Protein 1XQB (pdb70)

Sequence (366 aa):
NDLTLSPIAIIHTPYKEKFSVPRQPNLVEDGVGIVELLPPYNSPEAVRGLEQFSHLWLIFQVGVFASRATHRPNPLGSKVELRQVECINGNIFLHLGAVDLVDGTPIFDIKPYIAYADSEPNAQSSVKMTVEFTEQAKSAVKKREEKRPHLSRFIRQVLEDRIYGMSLYEFNVKWAGTVNCVENDLTLSPIAIIHTPYKEKFSVPRQPNLVEDGVGIVELLPPYNSPEAVRGLEQFSHLWLIFQVGVFASRATHRPNPLGSKVELRQVECINGNIFLHLGAVDLVDGTPIFDIKPYIAYADSEPNAQSSVKMTVEFTEQAKSAVKKREEKRPHLSRFIRQVLEDRIYGMSLYEFNVKWAGTVNCVE

Radius of gyration: 24.59 Å; Cα contacts (8 Å, |Δi|>4): 850; chains: 2; bounding box: 46×46×80 Å

CATH classification: 2.40.30.70 (+1 more: 3.30.2310.10)

Organism: Haemophilus influenzae (strain ATCC 51907 / DSM 11121 / KW20 / Rd) (NCBI:txid71421)

Solvent-accessible surface area: 18620 Å² total

Secondary structure (DSSP, 8-state):
--EEE---EEEE-SB-SGGGS-S-TTT-TT-EEEEEEPTTT--TTTTTTGGG-SEEEEEE---GGGS--S--SS----EEEEEEEEEETTEEEEEEEE--SPTTPEEEEEEE--HHHH--TT--------EEE-HHHHHHHHHHTTTSTTTTTT--STT-----EEEETTEEEE--EEE--B-/--EEE---EEEE-SB-SGGGS-S-TTT-TT-EEEEEEPTTT--TTTTTTGGG-SEEEEEE---GGGS--S--SS----EEEEEEEEEETTEEEEEEEE--SPTTPEEEEEEE--HHHH--TT--------EEE-HHHHHHHHHHTTTSTTTTTT--STT-----EEEETTEEEE--EEE----

B-factor: mean 51.29, std 15.0, range [14.94, 161.48]

Structure (mmCIF, N/CA/C/O backbone):
data_1XQB
#
_entry.id   1XQB
#
_cell.length_a   69.650
_cell.length_b   69.914
_cell.length_c   119.833
_cell.angle_alpha   90.00
_cell.angle_beta   90.00
_cell.angle_gamma   90.00
#
_symmetry.space_group_name_H-M   'P 21 21 2'
#
loop_
_entity.id
_entity.type
_entity.pdbx_description
1 polymer 'Hypothetical UPF0066 protein HI0510'
2 water water
#
loop_
_atom_site.group_PDB
_atom_site.id
_atom_site.type_symbol
_atom_site.label_atom_id
_atom_site.label_alt_id
_atom_site.label_comp_id
_atom_site.label_asym_id
_atom_site.label_entity_id
_atom_site.label_seq_id
_atom_site.pdbx_PDB_ins_code
_atom_site.Cartn_x
_atom_site.Cartn_y
_atom_site.Cartn_z
_atom_site.occupancy
_atom_site.B_iso_or_equiv
_atom_site.auth_seq_id
_atom_site.auth_comp_id
_atom_site.auth_asym_id
_atom_site.auth_atom_id
_atom_site.pdbx_PDB_model_num
ATOM 9 N N . ASN A 1 2 ? 10.985 26.250 40.918 1.00 104.45 2 ASN A N 1
ATOM 10 C CA . ASN A 1 2 ? 9.816 26.250 40.045 1.00 93.44 2 ASN A CA 1
ATOM 11 C C . ASN A 1 2 ? 10.113 25.504 38.741 1.00 85.22 2 ASN A C 1
ATOM 12 O O . ASN A 1 2 ? 11.115 24.798 38.641 1.00 85.48 2 ASN A O 1
ATOM 17 N N . ASP A 1 3 ? 9.246 25.671 37.745 1.00 75.89 3 ASP A N 1
ATOM 18 C CA . ASP A 1 3 ? 9.409 25.026 36.445 1.00 66.93 3 ASP A CA 1
ATOM 19 C C . ASP A 1 3 ? 10.646 25.533 35.699 1.00 63.47 3 ASP A C 1
ATOM 20 O O . ASP A 1 3 ? 11.519 26.158 36.288 1.00 62.85 3 ASP A O 1
ATOM 25 N N . LEU A 1 4 ? 10.721 25.238 34.405 1.00 58.92 4 LEU A N 1
ATOM 26 C CA . LEU A 1 4 ? 11.833 25.672 33.564 1.00 54.85 4 LEU A CA 1
ATOM 27 C C . LEU A 1 4 ? 11.431 25.580 32.093 1.00 53.02 4 LEU A C 1
ATOM 28 O O . LEU A 1 4 ? 10.888 24.563 31.647 1.00 51.95 4 LEU A O 1
ATOM 33 N N . THR A 1 5 ? 11.674 26.653 31.346 1.00 51.29 5 THR A N 1
ATOM 34 C CA . THR A 1 5 ? 11.336 26.670 29.930 1.00 49.62 5 THR A CA 1
ATOM 35 C C . THR A 1 5 ? 12.586 26.508 29.067 1.00 49.32 5 THR A C 1
ATOM 36 O O . THR A 1 5 ? 13.517 27.313 29.121 1.00 50.72 5 THR A O 1
ATOM 40 N N . LEU A 1 6 ? 12.587 25.441 28.277 1.00 49.68 6 LEU A N 1
ATOM 41 C CA . LEU A 1 6 ? 13.699 25.110 27.399 1.00 48.65 6 LEU A CA 1
ATOM 42 C C . LEU A 1 6 ? 13.540 25.625 25.981 1.00 48.08 6 LEU A C 1
ATOM 43 O O . LEU A 1 6 ? 12.473 25.514 25.385 1.00 46.19 6 LEU A O 1
ATOM 48 N N . SER A 1 7 ? 14.637 26.118 25.421 1.00 47.21 7 SER A N 1
ATOM 49 C CA . SER A 1 7 ? 14.651 26.609 24.050 1.00 46.91 7 SER A CA 1
ATOM 50 C C . SER A 1 7 ? 15.537 25.681 23.209 1.00 45.56 7 SER A C 1
ATOM 51 O O . SER A 1 7 ? 16.677 25.392 23.570 1.00 45.61 7 SER A O 1
ATOM 54 N N . PRO A 1 8 ? 15.001 25.162 22.098 1.00 43.06 8 PRO A N 1
ATOM 55 C CA . PRO A 1 8 ? 15.798 24.268 21.255 1.00 41.81 8 PRO A CA 1
ATOM 56 C C . PRO A 1 8 ? 17.009 25.022 20.728 1.00 39.59 8 PRO A C 1
ATOM 57 O O . PRO A 1 8 ? 16.863 26.123 20.211 1.00 40.37 8 PRO A O 1
ATOM 61 N N . ILE A 1 9 ? 18.200 24.462 20.913 1.00 36.73 9 ILE A N 1
ATOM 62 C CA . ILE A 1 9 ? 19.427 25.094 20.433 1.00 35.98 9 ILE A CA 1
ATOM 63 C C . ILE A 1 9 ? 19.876 24.548 19.083 1.00 33.86 9 ILE A C 1
ATOM 64 O O . ILE A 1 9 ? 20.749 25.129 18.444 1.00 33.82 9 ILE A O 1
ATOM 69 N N . ALA A 1 10 ? 19.290 23.430 18.660 1.00 34.14 10 ALA A N 1
ATOM 70 C CA . ALA A 1 10 ? 19.672 22.795 17.402 1.00 33.00 10 ALA A CA 1
ATOM 71 C C . ALA A 1 10 ? 18.649 21.780 16.890 1.00 32.85 10 ALA A C 1
ATOM 72 O O . ALA A 1 10 ? 17.699 21.430 17.593 1.00 29.58 10 ALA A O 1
ATOM 74 N N . ILE A 1 11 ? 18.849 21.353 15.641 1.00 33.27 11 ILE A N 1
ATOM 75 C CA . ILE A 1 11 ? 18.003 20.363 14.986 1.00 34.75 11 ILE A CA 1
ATOM 76 C C . ILE A 1 11 ? 18.911 19.251 14.479 1.00 35.87 11 ILE A C 1
ATOM 77 O O . ILE A 1 11 ? 20.049 19.520 14.096 1.00 35.46 11 ILE A O 1
ATOM 82 N N . ILE A 1 12 ? 18.436 18.005 14.521 1.00 32.92 12 ILE A N 1
ATOM 83 C CA . ILE A 1 12 ? 19.254 16.905 14.035 1.00 30.40 12 ILE A CA 1
ATOM 84 C C . ILE A 1 12 ? 18.725 16.292 12.737 1.00 29.93 12 ILE A C 1
ATOM 85 O O . ILE A 1 12 ? 17.562 15.910 12.639 1.00 28.60 12 ILE A O 1
ATOM 90 N N . HIS A 1 13 ? 19.597 16.234 11.736 1.00 31.90 13 HIS A N 1
ATOM 91 C CA . HIS A 1 13 ? 19.285 15.647 10.426 1.00 34.07 13 HIS A CA 1
ATOM 92 C C . HIS A 1 13 ? 19.756 14.191 10.416 1.00 34.25 13 HIS A C 1
ATOM 93 O O . HIS A 1 13 ? 20.942 13.918 10.575 1.00 33.65 13 HIS A O 1
ATOM 100 N N . THR A 1 14 ? 18.821 13.273 10.187 1.00 36.69 14 THR A N 1
ATOM 101 C CA . THR A 1 14 ? 19.115 11.839 10.232 1.00 37.94 14 THR A CA 1
ATOM 102 C C . THR A 1 14 ? 18.324 10.989 9.214 1.00 37.69 14 THR A C 1
ATOM 103 O O . THR A 1 14 ? 17.181 11.305 8.884 1.00 37.34 14 THR A O 1
ATOM 107 N N . PRO A 1 15 ? 18.935 9.896 8.703 1.00 40.37 15 PRO A N 1
ATOM 108 C CA . PRO A 1 15 ? 18.307 8.986 7.728 1.00 39.22 15 PRO A CA 1
ATOM 109 C C . PRO A 1 15 ? 16.957 8.392 8.179 1.00 38.96 15 PRO A C 1
ATOM 110 O O . PRO A 1 15 ? 16.023 8.240 7.383 1.00 37.16 15 PRO A O 1
ATOM 114 N N . TYR A 1 16 ? 16.875 8.052 9.460 1.00 40.29 16 TYR A N 1
ATOM 115 C CA . TYR A 1 16 ? 15.677 7.464 10.034 1.00 43.08 16 TYR A CA 1
ATOM 116 C C . TYR A 1 16 ? 14.572 8.504 10.175 1.00 46.27 16 TYR A C 1
ATOM 117 O O . TYR A 1 16 ? 14.647 9.383 11.024 1.00 47.91 16 TYR A O 1
ATOM 126 N N . LYS A 1 17 ? 13.551 8.401 9.327 1.00 51.15 17 LYS A N 1
ATOM 127 C CA . LYS A 1 17 ? 12.432 9.345 9.328 1.00 55.27 17 LYS A CA 1
ATOM 128 C C . LYS A 1 17 ? 11.428 9.129 10.451 1.00 56.80 17 LYS A C 1
ATOM 129 O O . LYS A 1 17 ? 10.797 10.077 10.921 1.00 57.29 17 LYS A O 1
ATOM 135 N N . GLU A 1 18 ? 11.267 7.877 10.863 1.00 58.57 18 GLU A N 1
ATOM 136 C CA . GLU A 1 18 ? 10.351 7.531 11.946 1.00 58.74 18 GLU A CA 1
ATOM 137 C C . GLU A 1 18 ? 11.091 6.645 12.943 1.00 57.45 18 GLU A C 1
ATOM 138 O O . GLU A 1 18 ? 12.211 6.216 12.677 1.00 56.41 18 GLU A O 1
ATOM 144 N N . LYS A 1 19 ? 10.463 6.376 14.085 1.00 57.28 19 LYS A N 1
ATOM 145 C CA . LYS A 1 19 ? 11.055 5.540 15.131 1.00 56.96 19 LYS A CA 1
ATOM 146 C C . LYS A 1 19 ? 11.393 4.128 14.659 1.00 59.26 19 LYS A C 1
ATOM 147 O O . LYS A 1 19 ? 12.436 3.576 15.019 1.00 59.95 19 LYS A O 1
ATOM 153 N N . PHE A 1 20 ? 10.493 3.551 13.866 1.00 61.41 20 PHE A N 1
ATOM 154 C CA . PHE A 1 20 ? 10.640 2.197 13.342 1.00 62.75 20 PHE A CA 1
ATOM 155 C C . PHE A 1 20 ? 11.884 2.008 12.479 1.00 61.37 20 PHE A C 1
ATOM 156 O O . PHE A 1 20 ? 12.406 0.897 12.364 1.00 61.61 20 PHE A O 1
ATOM 164 N N . SER A 1 21 ? 12.371 3.099 11.899 1.00 57.80 21 SER A N 1
ATOM 165 C CA . SER A 1 21 ? 13.544 3.061 11.037 1.00 54.45 21 SER A CA 1
ATOM 166 C C . SER A 1 21 ? 14.873 2.973 11.786 1.00 54.41 21 SER A C 1
ATOM 167 O O . SER A 1 21 ? 15.916 2.672 11.194 1.00 55.18 21 SER A O 1
ATOM 170 N N . VAL A 1 22 ? 14.837 3.236 13.087 1.00 54.30 22 VAL A N 1
ATOM 171 C CA . VAL A 1 22 ? 16.038 3.164 13.904 1.00 51.34 22 VAL A CA 1
ATOM 172 C C . VAL A 1 22 ? 16.367 1.727 14.352 1.00 51.60 22 VAL A C 1
ATOM 173 O O . VAL A 1 22 ? 15.538 1.031 14.955 1.00 53.26 22 VAL A O 1
ATOM 177 N N . PRO A 1 23 ? 17.578 1.251 14.020 1.00 55.81 23 PRO A N 1
ATOM 178 C CA . PRO A 1 23 ? 18.019 -0.094 14.389 1.00 52.69 23 PRO A CA 1
ATOM 179 C C . PRO A 1 23 ? 18.252 -0.106 15.893 1.00 54.22 23 PRO A C 1
ATOM 180 O O . PRO A 1 23 ? 18.642 0.917 16.469 1.00 55.91 23 PRO A O 1
ATOM 184 N N . ARG A 1 24 ? 18.031 -1.251 16.529 1.00 58.05 24 ARG A N 1
ATOM 185 C CA . ARG A 1 24 ? 18.243 -1.352 17.966 1.00 59.04 24 ARG A CA 1
ATOM 186 C C . ARG A 1 24 ? 19.740 -1.322 18.299 1.00 59.17 24 ARG A C 1
ATOM 187 O O . ARG A 1 24 ? 20.116 -1.288 19.469 1.00 61.11 24 ARG A O 1
ATOM 195 N N . GLN A 1 25 ? 20.588 -1.353 17.270 1.00 58.62 25 GLN A N 1
ATOM 196 C CA . GLN A 1 25 ? 22.042 -1.312 17.451 1.00 58.74 25 GLN A CA 1
ATOM 197 C C . GLN A 1 25 ? 22.663 -0.378 16.415 1.00 56.88 25 GLN A C 1
ATOM 198 O O . GLN A 1 25 ? 23.292 -0.820 15.454 1.00 56.51 25 GLN A O 1
ATOM 204 N N . PRO A 1 26 ? 22.501 0.938 16.617 1.00 55.55 26 PRO A N 1
ATOM 205 C CA . PRO A 1 26 ? 23.004 2.008 15.750 1.00 55.10 26 PRO A CA 1
ATOM 206 C C . PRO A 1 26 ? 24.518 2.064 15.502 1.00 56.67 26 PRO A C 1
ATOM 207 O O . PRO A 1 26 ? 24.961 2.611 14.481 1.00 58.46 26 PRO A O 1
ATOM 211 N N . ASN A 1 27 ? 25.309 1.519 16.424 1.00 58.28 27 ASN A N 1
ATOM 212 C CA . ASN A 1 27 ? 26.761 1.523 16.269 1.00 59.52 27 ASN A CA 1
ATOM 213 C C . ASN A 1 27 ? 27.252 0.591 15.146 1.00 60.76 27 ASN A C 1
ATOM 214 O O . ASN A 1 27 ? 28.379 0.727 14.659 1.00 61.74 27 ASN A O 1
ATOM 219 N N . LEU A 1 28 ? 26.410 -0.351 14.735 1.00 60.21 28 LEU A N 1
ATOM 220 C CA . LEU A 1 28 ? 26.768 -1.282 13.660 1.00 60.97 28 LEU A CA 1
ATOM 221 C C . LEU A 1 28 ? 26.607 -0.626 12.284 1.00 59.25 28 LEU A C 1
ATOM 222 O O . LEU A 1 28 ? 27.500 -0.716 11.438 1.00 58.72 28 LEU A O 1
ATOM 227 N N . VAL A 1 29 ? 25.455 0.019 12.079 1.00 57.98 29 VAL A N 1
ATOM 228 C CA . VAL A 1 29 ? 25.116 0.707 10.829 1.00 57.85 29 VAL A CA 1
ATOM 229 C C . VAL A 1 29 ? 26.018 1.931 10.645 1.00 54.42 29 VAL A C 1
ATOM 230 O O . VAL A 1 29 ? 25.740 3.001 11.193 1.00 52.38 29 VAL A O 1
ATOM 234 N N . GLU A 1 30 ? 27.077 1.772 9.851 1.00 54.50 30 GLU A N 1
ATOM 235 C CA . GLU A 1 30 ? 28.037 2.852 9.615 1.00 55.98 30 GLU A CA 1
ATOM 236 C C . GLU A 1 30 ? 27.595 3.976 8.672 1.00 55.14 30 GLU A C 1
ATOM 237 O O . GLU A 1 30 ? 28.366 4.910 8.407 1.00 57.37 30 GLU A O 1
ATOM 243 N N . ASP A 1 31 ? 26.358 3.899 8.186 1.00 54.07 31 ASP A N 1
ATOM 244 C CA . ASP A 1 31 ? 25.820 4.917 7.288 1.00 51.32 31 ASP A CA 1
ATOM 245 C C . ASP A 1 31 ? 24.758 5.784 7.944 1.00 50.47 31 ASP A C 1
ATOM 246 O O . ASP A 1 31 ? 24.414 6.846 7.428 1.00 47.95 31 ASP A O 1
ATOM 251 N N . GLY A 1 32 ? 24.227 5.312 9.071 1.00 49.57 32 GLY A N 1
ATOM 252 C CA . GLY A 1 32 ? 23.223 6.064 9.806 1.00 48.81 32 GLY A CA 1
ATOM 253 C C . GLY A 1 32 ? 23.881 7.241 10.502 1.00 46.30 32 GLY A C 1
ATOM 254 O O . GLY A 1 32 ? 23.868 7.351 11.723 1.00 45.71 32 GLY A O 1
ATOM 255 N N . VAL A 1 33 ? 24.472 8.118 9.704 1.00 44.92 33 VAL A N 1
ATOM 256 C CA . VAL A 1 33 ? 25.171 9.281 10.215 1.00 44.75 33 VAL A CA 1
ATOM 257 C C . VAL A 1 33 ? 24.239 10.479 10.336 1.00 42.85 33 VAL A C 1
ATOM 258 O O . VAL A 1 33 ? 23.157 10.502 9.755 1.00 42.73 33 VAL A O 1
ATOM 262 N N . GLY A 1 34 ? 24.649 11.456 11.134 1.00 40.31 34 GLY A N 1
ATOM 263 C CA . GLY A 1 34 ? 23.834 12.639 11.303 1.00 40.52 34 GLY A CA 1
ATOM 264 C C . GLY A 1 34 ? 24.596 13.944 11.377 1.00 38.23 34 GLY A C 1
ATOM 265 O O . GLY A 1 34 ? 25.815 13.980 11.581 1.00 37.87 34 GLY A O 1
ATOM 266 N N . ILE A 1 35 ? 23.870 15.027 11.145 1.00 35.99 35 ILE A N 1
ATOM 267 C CA . ILE A 1 35 ? 24.456 16.355 11.228 1.00 36.50 35 ILE A CA 1
ATOM 268 C C . ILE A 1 35 ? 23.603 17.115 12.220 1.00 34.22 35 ILE A C 1
ATOM 269 O O . ILE A 1 35 ? 22.377 17.039 12.158 1.00 34.73 35 ILE A O 1
ATOM 274 N N . VAL A 1 36 ? 24.238 17.780 13.176 1.00 31.63 36 VAL A N 1
ATOM 275 C CA . VAL A 1 36 ? 23.487 18.582 14.132 1.00 31.28 36 VAL A CA 1
ATOM 276 C C . VAL A 1 36 ? 23.651 20.013 13.655 1.00 31.86 36 VAL A C 1
ATOM 277 O O . VAL A 1 36 ? 24.767 20.467 13.411 1.00 32.06 36 VAL A O 1
ATOM 281 N N . GLU A 1 37 ? 22.524 20.669 13.405 1.00 33.19 37 GLU A N 1
ATOM 282 C CA . GLU A 1 37 ? 22.527 22.043 12.941 1.00 35.61 37 GLU A CA 1
ATOM 283 C C . GLU A 1 37 ? 22.122 22.955 14.091 1.00 37.28 37 GLU A C 1
ATOM 284 O O . GLU A 1 37 ? 21.022 22.824 14.633 1.00 37.37 37 GLU A O 1
ATOM 290 N N . LEU A 1 38 ? 23.042 23.834 14.494 1.00 39.08 38 LEU A N 1
ATOM 291 C CA . LEU A 1 38 ? 22.799 24.784 15.578 1.00 41.07 38 LEU A CA 1
ATOM 292 C C . LEU A 1 38 ? 21.935 25.953 15.118 1.00 42.00 38 LEU A C 1
ATOM 293 O O . LEU A 1 38 ? 22.179 26.540 14.066 1.00 41.49 38 LEU A O 1
ATOM 298 N N . LEU A 1 39 ? 20.885 26.236 15.884 1.00 42.04 39 LEU A N 1
ATOM 299 C CA . LEU A 1 39 ? 19.968 27.324 15.569 1.00 43.50 39 LEU A CA 1
ATOM 300 C C . LEU A 1 39 ? 20.405 28.642 16.189 1.00 44.75 39 LEU A C 1
ATOM 301 O O . LEU A 1 39 ? 21.119 28.662 17.189 1.00 43.10 39 LEU A O 1
ATOM 306 N N . PRO A 1 40 ? 19.969 29.768 15.596 1.00 45.53 40 PRO A N 1
ATOM 307 C CA . PRO A 1 40 ? 20.277 31.128 16.064 1.00 47.64 40 PRO A CA 1
ATOM 308 C C . PRO A 1 40 ? 19.627 31.431 17.422 1.00 47.87 40 PRO A C 1
ATOM 309 O O . PRO A 1 40 ? 18.469 31.070 17.667 1.00 45.46 40 PRO A O 1
ATOM 313 N N . PRO A 1 41 ? 20.346 32.153 18.298 1.00 46.12 41 PRO A N 1
ATOM 314 C CA . PRO A 1 41 ? 21.693 32.679 18.085 1.00 45.30 41 PRO A CA 1
ATOM 315 C C . PRO A 1 41 ? 22.793 31.857 18.748 1.00 45.99 41 PRO A C 1
ATOM 316 O O . PRO A 1 41 ? 23.802 32.412 19.214 1.00 47.36 41 PRO A O 1
ATOM 320 N N . TYR A 1 42 ? 22.621 30.540 18.757 1.00 43.49 42 TYR A N 1
ATOM 321 C CA . TYR A 1 42 ? 23.602 29.650 19.380 1.00 39.97 42 TYR A CA 1
ATOM 322 C C . TYR A 1 42 ? 24.649 29.151 18.392 1.00 40.08 42 TYR A C 1
ATOM 323 O O . TYR A 1 42 ? 25.697 28.654 18.779 1.00 40.79 42 TYR A O 1
ATOM 332 N N . ASN A 1 43 ? 24.364 29.318 17.109 1.00 41.68 43 ASN A N 1
ATOM 333 C CA . ASN A 1 43 ? 25.258 28.887 16.042 1.00 42.89 43 ASN A CA 1
ATOM 334 C C . ASN A 1 43 ? 26.487 29.775 15.830 1.00 43.89 43 ASN A C 1
ATOM 335 O O . ASN A 1 43 ? 26.850 30.079 14.690 1.00 41.56 43 ASN A O 1
ATOM 340 N N . SER A 1 44 ? 27.146 30.151 16.928 1.00 45.54 44 SER A N 1
ATOM 341 C CA . SER A 1 44 ? 28.342 30.991 16.864 1.00 45.70 44 SER A CA 1
ATOM 342 C C . SER A 1 44 ? 29.596 30.133 17.039 1.00 46.28 44 SER A C 1
ATOM 343 O O . SER A 1 44 ? 29.596 29.177 17.814 1.00 46.79 44 SER A O 1
ATOM 346 N N . PRO A 1 45 ? 30.674 30.444 16.300 1.00 47.60 45 PRO A N 1
ATOM 347 C CA . PRO A 1 45 ? 31.925 29.684 16.389 1.00 49.61 45 PRO A CA 1
ATOM 348 C C . PRO A 1 45 ? 32.542 29.699 17.783 1.00 50.84 45 PRO A C 1
ATOM 349 O O . PRO A 1 45 ? 33.357 28.835 18.130 1.00 50.78 45 PRO A O 1
ATOM 353 N N . GLU A 1 46 ? 32.164 30.694 18.575 1.00 52.60 46 GLU A N 1
ATOM 354 C CA . GLU A 1 46 ? 32.675 30.805 19.931 1.00 54.20 46 GLU A CA 1
ATOM 355 C C . GLU A 1 46 ? 32.026 29.720 20.794 1.00 52.98 46 GLU A C 1
ATOM 356 O O . GLU A 1 46 ? 32.700 29.079 21.596 1.00 52.11 46 GLU A O 1
ATOM 362 N N . ALA A 1 47 ? 30.743 29.455 20.539 1.00 51.96 47 ALA A N 1
ATOM 363 C CA . ALA A 1 47 ? 29.965 28.439 21.255 1.00 49.70 47 ALA A CA 1
ATOM 364 C C . ALA A 1 47 ? 30.438 26.986 21.069 1.00 50.39 47 ALA A C 1
ATOM 365 O O . ALA A 1 47 ? 30.039 26.106 21.831 1.00 49.95 47 ALA A O 1
ATOM 367 N N . VAL A 1 48 ? 31.251 26.729 20.048 1.00 50.02 48 VAL A N 1
ATOM 368 C CA . VAL A 1 48 ? 31.754 25.381 19.799 1.00 51.01 48 VAL A CA 1
ATOM 369 C C . VAL A 1 48 ? 33.279 25.327 19.779 1.00 52.24 48 VAL A C 1
ATOM 370 O O . VAL A 1 48 ? 33.859 24.318 19.369 1.00 51.99 48 VAL A O 1
ATOM 374 N N . ARG A 1 49 ? 33.925 26.408 20.223 1.00 52.52 49 ARG A N 1
ATOM 375 C CA . ARG A 1 49 ? 35.391 26.485 20.235 1.00 52.00 49 ARG A CA 1
ATOM 376 C C . ARG A 1 49 ? 36.043 25.342 20.999 1.00 51.32 49 ARG A C 1
ATOM 377 O O . ARG A 1 49 ? 35.894 25.220 22.210 1.00 51.10 49 ARG A O 1
ATOM 385 N N . GLY A 1 50 ? 36.758 24.500 20.268 1.00 51.44 50 GLY A N 1
ATOM 386 C CA . GLY A 1 50 ? 37.425 23.377 20.889 1.00 54.26 50 GLY A CA 1
ATOM 387 C C . GLY A 1 50 ? 36.568 22.132 21.020 1.00 55.17 50 GLY A C 1
ATOM 388 O O . GLY A 1 50 ? 36.992 21.164 21.634 1.00 54.62 50 GLY A O 1
ATOM 389 N N . LEU A 1 51 ? 35.372 22.134 20.438 1.00 55.47 51 LEU A N 1
ATOM 390 C CA . LEU A 1 51 ? 34.488 20.972 20.528 1.00 55.99 51 LEU A CA 1
ATOM 391 C C . LEU A 1 51 ? 35.172 19.796 19.840 1.00 59.28 51 LEU A C 1
ATOM 392 O O . LEU A 1 51 ? 35.045 18.644 20.265 1.00 60.21 51 LEU A O 1
ATOM 397 N N . GLU A 1 52 ? 35.927 20.109 18.789 1.00 63.61 52 GLU A N 1
ATOM 398 C CA . GLU A 1 52 ? 36.651 19.103 18.017 1.00 67.25 52 GLU A CA 1
ATOM 399 C C . GLU A 1 52 ? 37.695 18.350 18.836 1.00 66.21 52 GLU A C 1
ATOM 400 O O . GLU A 1 52 ? 38.291 17.388 18.351 1.00 66.43 52 GLU A O 1
ATOM 406 N N . GLN A 1 53 ? 37.910 18.798 20.072 1.00 64.89 53 GLN A N 1
ATOM 407 C CA . GLN A 1 53 ? 38.867 18.166 20.978 1.00 62.08 53 GLN A CA 1
ATOM 408 C C . GLN A 1 53 ? 38.383 16.776 21.346 1.00 59.60 53 GLN A C 1
ATOM 409 O O . GLN A 1 53 ? 39.101 15.796 21.174 1.00 61.86 53 GLN A O 1
ATOM 415 N N . PHE A 1 54 ? 37.154 16.711 21.852 1.00 55.74 54 PHE A N 1
ATOM 416 C CA . PHE A 1 54 ? 36.551 15.457 22.283 1.00 51.34 54 PHE A CA 1
ATOM 417 C C . PHE A 1 54 ? 36.077 14.633 21.098 1.00 48.76 54 PHE A C 1
ATOM 418 O O . PHE A 1 54 ? 35.767 15.179 20.045 1.00 48.41 54 PHE A O 1
ATOM 426 N N . SER A 1 55 ? 36.077 13.316 21.258 1.00 44.65 55 SER A N 1
ATOM 427 C CA . SER A 1 55 ? 35.659 12.426 20.184 1.00 43.02 55 SER A CA 1
ATOM 428 C C . SER A 1 55 ? 34.195 12.062 20.289 1.00 43.07 55 SER A C 1
ATOM 429 O O . SER A 1 55 ? 33.582 11.650 19.308 1.00 44.92 55 SER A O 1
ATOM 432 N N . HIS A 1 56 ? 33.650 12.150 21.494 1.00 40.40 56 HIS A N 1
ATOM 433 C CA . HIS A 1 56 ? 32.264 11.793 21.697 1.00 37.28 56 HIS A CA 1
ATOM 434 C C . HIS A 1 56 ? 31.467 12.911 22.330 1.00 34.88 56 HIS A C 1
ATOM 435 O O . HIS A 1 56 ? 32.005 13.729 23.059 1.00 36.28 56 HIS A O 1
ATOM 442 N N . LEU A 1 57 ? 30.175 12.941 22.039 1.00 31.99 57 LEU A N 1
ATOM 443 C CA . LEU A 1 57 ? 29.306 13.983 22.548 1.00 30.95 57 LEU A CA 1
ATOM 444 C C . LEU A 1 57 ? 27.998 13.453 23.169 1.00 30.18 57 LEU A C 1
ATOM 445 O O . LEU A 1 57 ? 27.626 12.298 22.968 1.00 29.00 57 LEU A O 1
ATOM 450 N N . TRP A 1 58 ? 27.337 14.296 23.960 1.00 29.17 58 TRP A N 1
ATOM 451 C CA . TRP A 1 58 ? 26.044 13.955 24.550 1.00 28.80 58 TRP A CA 1
ATOM 452 C C . TRP A 1 58 ? 25.031 14.945 23.994 1.00 29.47 58 TRP A C 1
ATOM 453 O O . TRP A 1 58 ? 25.281 16.151 23.935 1.00 29.83 58 TRP A O 1
ATOM 464 N N . LEU A 1 59 ? 23.907 14.411 23.537 1.00 29.90 59 LEU A N 1
ATOM 465 C CA . LEU A 1 59 ? 22.826 15.226 23.019 1.00 28.10 59 LEU A CA 1
ATOM 466 C C . LEU A 1 59 ? 21.607 15.002 23.909 1.00 27.60 59 LEU A C 1
ATOM 467 O O . LEU A 1 59 ? 21.209 13.858 24.140 1.00 22.45 59 LEU A O 1
ATOM 472 N N . ILE A 1 60 ? 21.100 16.084 24.499 1.00 28.80 60 ILE A N 1
ATOM 473 C CA . ILE A 1 60 ? 19.889 16.006 25.304 1.00 32.58 60 ILE A CA 1
ATOM 474 C C . ILE A 1 60 ? 18.818 16.528 24.333 1.00 30.70 60 ILE A C 1
ATOM 475 O O . ILE A 1 60 ? 18.823 17.688 23.971 1.00 30.61 60 ILE A O 1
ATOM 480 N N . PHE A 1 61 ? 17.968 15.637 23.839 1.00 31.36 61 PHE A N 1
ATOM 481 C CA . PHE A 1 61 ? 16.953 16.002 22.851 1.00 31.27 61 PHE A CA 1
ATOM 482 C C . PHE A 1 61 ? 15.511 15.884 23.341 1.00 32.74 61 PHE A C 1
ATOM 483 O O . PHE A 1 61 ? 15.259 15.617 24.511 1.00 33.05 61 PHE A O 1
ATOM 491 N N . GLN A 1 62 ? 14.563 16.074 22.430 1.00 36.49 62 GLN A N 1
ATOM 492 C CA . GLN A 1 62 ? 13.145 15.973 22.761 1.00 39.81 62 GLN A CA 1
ATOM 493 C C . GLN A 1 62 ? 12.573 14.654 22.230 1.00 42.56 62 GLN A C 1
ATOM 494 O O . GLN A 1 62 ? 12.786 14.286 21.082 1.00 41.87 62 GLN A O 1
ATOM 508 N N . VAL A 1 86 ? 6.748 -2.310 33.668 1.00 62.44 86 VAL A N 1
ATOM 509 C CA . VAL A 1 86 ? 7.646 -1.631 34.600 1.00 62.21 86 VAL A CA 1
ATOM 510 C C . VAL A 1 86 ? 7.390 -0.123 34.684 1.00 60.55 86 VAL A C 1
ATOM 511 O O . VAL A 1 86 ? 6.603 0.433 33.902 1.00 61.59 86 VAL A O 1
ATOM 515 N N . GLY A 1 87 ? 8.051 0.531 35.641 1.00 58.53 87 GLY A N 1
ATOM 516 C CA . GLY A 1 87 ? 7.885 1.965 35.825 1.00 53.79 87 GLY A CA 1
ATOM 517 C C . GLY A 1 87 ? 8.572 2.829 34.782 1.00 51.99 87 GLY A C 1
ATOM 518 O O . GLY A 1 87 ? 9.560 2.417 34.163 1.00 53.95 87 GLY A O 1
ATOM 519 N N . VAL A 1 88 ? 8.058 4.043 34.605 1.00 49.12 88 VAL A N 1
ATOM 520 C CA . VAL A 1 88 ? 8.602 4.998 33.646 1.00 45.03 88 VAL A CA 1
ATOM 521 C C . VAL A 1 88 ? 10.096 5.157 33.872 1.00 43.66 88 VAL A C 1
ATOM 522 O O . VAL A 1 88 ? 10.894 4.901 32.982 1.00 44.42 88 VAL A O 1
ATOM 526 N N . PHE A 1 89 ? 10.461 5.535 35.092 1.00 41.63 89 PHE A N 1
ATOM 527 C CA . PHE A 1 89 ? 11.851 5.747 35.477 1.00 40.61 89 PHE A CA 1
ATOM 528 C C . PHE A 1 89 ? 12.731 4.499 35.377 1.00 42.50 89 PHE A C 1
ATOM 529 O O . PHE A 1 89 ? 13.963 4.609 35.328 1.00 42.05 89 PHE A O 1
ATOM 537 N N . ALA A 1 90 ? 12.098 3.324 35.328 1.00 43.94 90 ALA A N 1
ATOM 538 C CA . ALA A 1 90 ? 12.816 2.056 35.220 1.00 46.23 90 ALA A CA 1
ATOM 539 C C . ALA A 1 90 ? 13.138 1.691 33.768 1.00 46.53 90 ALA A C 1
ATOM 540 O O . ALA A 1 90 ? 13.860 0.735 33.518 1.00 46.09 90 ALA A O 1
ATOM 542 N N . SER A 1 91 ? 12.624 2.468 32.819 1.00 49.64 91 SER A N 1
ATOM 543 C CA . SER A 1 91 ? 12.858 2.210 31.397 1.00 52.75 91 SER A CA 1
ATOM 544 C C . SER A 1 91 ? 13.368 3.449 30.669 1.00 55.67 91 SER A C 1
ATOM 545 O O . SER A 1 91 ? 13.717 4.443 31.303 1.00 57.39 91 SER A O 1
ATOM 548 N N . ARG A 1 92 ? 13.399 3.374 29.337 1.00 60.10 92 ARG A N 1
ATOM 549 C CA . ARG A 1 92 ? 13.846 4.474 28.477 1.00 63.35 92 ARG A CA 1
ATOM 550 C C . ARG A 1 92 ? 12.698 4.990 27.619 1.00 65.45 92 ARG A C 1
ATOM 551 O O . ARG A 1 92 ? 12.921 5.638 26.594 1.00 63.59 92 ARG A O 1
ATOM 559 N N . ALA A 1 93 ? 11.472 4.689 28.044 1.00 68.69 93 ALA A N 1
ATOM 560 C CA . ALA A 1 93 ? 10.261 5.102 27.339 1.00 69.61 93 ALA A CA 1
ATOM 561 C C . ALA A 1 93 ? 10.261 6.595 27.047 1.00 69.99 93 ALA A C 1
ATOM 562 O O . ALA A 1 93 ? 11.026 7.356 27.648 1.00 68.72 93 ALA A O 1
ATOM 564 N N . THR A 1 94 ? 9.403 7.008 26.118 1.00 72.79 94 THR A N 1
ATOM 565 C CA . THR A 1 94 ? 9.302 8.416 25.739 1.00 73.42 94 THR A CA 1
ATOM 566 C C . THR A 1 94 ? 8.230 9.165 26.529 1.00 73.23 94 THR A C 1
ATOM 567 O O . THR A 1 94 ? 8.390 10.353 26.811 1.00 73.67 94 THR A O 1
ATOM 571 N N . HIS A 1 95 ? 7.148 8.468 26.883 1.00 72.25 95 HIS A N 1
ATOM 572 C CA . HIS A 1 95 ? 6.051 9.058 27.652 1.00 71.55 95 HIS A CA 1
ATOM 573 C C . HIS A 1 95 ? 6.557 9.357 29.065 1.00 67.42 95 HIS A C 1
ATOM 574 O O . HIS A 1 95 ? 6.407 8.540 29.972 1.00 67.69 95 HIS A O 1
ATOM 581 N N . ARG A 1 96 ? 7.163 10.524 29.247 1.00 58.92 96 ARG A N 1
ATOM 582 C CA . ARG A 1 96 ? 7.697 10.910 30.544 1.00 51.46 96 ARG A CA 1
ATOM 583 C C . ARG A 1 96 ? 7.213 12.274 30.999 1.00 48.35 96 ARG A C 1
ATOM 584 O O . ARG A 1 96 ? 6.773 13.093 30.184 1.00 48.40 96 ARG A O 1
ATOM 592 N N . PRO A 1 97 ? 7.269 12.528 32.320 1.00 44.84 97 PRO A N 1
ATOM 593 C CA . PRO A 1 97 ? 6.848 13.805 32.904 1.00 41.78 97 PRO A CA 1
ATOM 594 C C . PRO A 1 97 ? 7.626 14.909 32.211 1.00 39.71 97 PRO A C 1
ATOM 595 O O . PRO A 1 97 ? 7.166 16.040 32.088 1.00 39.06 97 PRO A O 1
ATOM 599 N N . ASN A 1 98 ? 8.824 14.550 31.762 1.00 39.62 98 ASN A N 1
ATOM 600 C CA . ASN A 1 98 ? 9.716 15.441 31.021 1.00 38.45 98 ASN A CA 1
ATOM 601 C C . ASN A 1 98 ? 10.305 14.542 29.927 1.00 37.05 98 ASN A C 1
ATOM 602 O O . ASN A 1 98 ? 11.137 13.668 30.189 1.00 38.11 98 ASN A O 1
ATOM 607 N N . PRO A 1 99 ? 9.830 14.712 28.684 1.00 40.20 99 PRO A N 1
ATOM 608 C CA . PRO A 1 99 ? 10.309 13.895 27.565 1.00 37.37 99 PRO A CA 1
ATOM 609 C C . PRO A 1 99 ? 11.750 14.179 27.139 1.00 35.16 99 PRO A C 1
ATOM 610 O O . PRO A 1 99 ? 12.044 14.262 25.942 1.00 35.51 99 PRO A O 1
ATOM 614 N N . LEU A 1 100 ? 12.651 14.275 28.116 1.00 33.76 100 LEU A N 1
ATOM 615 C CA . LEU A 1 100 ? 14.058 14.543 27.832 1.00 34.17 100 LEU A CA 1
ATOM 616 C C . LEU A 1 100 ? 14.881 13.283 27.616 1.00 33.65 100 LEU A C 1
ATOM 617 O O . LEU A 1 100 ? 15.068 12.485 28.524 1.00 35.00 100 LEU A O 1
ATOM 622 N N . GLY A 1 101 ? 15.386 13.126 26.401 1.00 34.46 101 GLY A N 1
ATOM 623 C CA . GLY A 1 101 ? 16.191 11.976 26.084 1.00 36.43 101 GLY A CA 1
ATOM 624 C C . GLY A 1 101 ? 17.654 12.314 25.947 1.00 39.52 101 GLY A C 1
ATOM 625 O O . GLY A 1 101 ? 18.026 13.451 25.670 1.00 35.91 101 GLY A O 1
ATOM 634 N N . SER A 1 103 ? 21.580 10.798 24.406 1.00 44.24 103 SER A N 1
ATOM 635 C CA . SER A 1 103 ? 22.165 10.030 23.320 1.00 44.31 103 SER A CA 1
ATOM 636 C C . SER A 1 103 ? 23.627 10.420 23.088 1.00 44.57 103 SER A C 1
ATOM 637 O O . SER A 1 103 ? 23.938 11.584 22.839 1.00 45.08 103 SER A O 1
ATOM 640 N N . LYS A 1 104 ? 24.525 9.449 23.224 1.00 44.85 104 LYS A N 1
ATOM 641 C CA . LYS A 1 104 ? 25.946 9.695 23.012 1.00 44.10 104 LYS A CA 1
ATOM 642 C C . LYS A 1 104 ? 26.337 9.319 21.589 1.00 43.43 104 LYS A C 1
ATOM 643 O O . LYS A 1 104 ? 26.303 8.153 21.204 1.00 43.24 104 LYS A O 1
ATOM 649 N N . VAL A 1 105 ? 26.716 10.321 20.811 1.00 42.87 105 VAL A N 1
ATOM 650 C CA . VAL A 1 105 ? 27.095 10.114 19.422 1.00 42.35 105 VAL A CA 1
ATOM 651 C C . VAL A 1 105 ? 28.570 10.419 19.208 1.00 43.54 105 VAL A C 1
ATOM 652 O O . VAL A 1 105 ? 29.203 11.078 20.037 1.00 44.71 105 VAL A O 1
ATOM 656 N N . GLU A 1 106 ? 29.116 9.916 18.106 1.00 45.26 106 GLU A N 1
ATOM 657 C CA . GLU A 1 106 ? 30.523 10.129 17.755 1.00 47.54 106 GLU A CA 1
ATOM 658 C C . GLU A 1 106 ? 30.680 11.457 16.995 1.00 45.81 106 GLU A C 1
ATOM 659 O O . GLU A 1 106 ? 29.889 11.773 16.101 1.00 44.90 106 GLU A O 1
ATOM 665 N N . LEU A 1 107 ? 31.660 12.261 17.393 1.00 43.20 107 LEU A N 1
ATOM 666 C CA . LEU A 1 107 ? 31.894 13.538 16.731 1.00 43.11 107 LEU A CA 1
ATOM 667 C C . LEU A 1 107 ? 32.979 13.406 15.676 1.00 44.26 107 LEU A C 1
ATOM 668 O O . LEU A 1 107 ? 34.159 13.256 15.998 1.00 45.65 107 LEU A O 1
ATOM 673 N N . ARG A 1 108 ? 32.568 13.516 14.418 1.00 44.98 108 ARG A N 1
ATOM 674 C CA . ARG A 1 108 ? 33.483 13.402 13.298 1.00 46.45 108 ARG A CA 1
ATOM 675 C C . ARG A 1 108 ? 34.032 14.717 12.769 1.00 46.33 108 ARG A C 1
ATOM 676 O O . ARG A 1 108 ? 35.188 14.784 12.344 1.00 45.24 108 ARG A O 1
ATOM 684 N N . GLN A 1 109 ? 33.226 15.770 12.825 1.00 46.86 109 GLN A N 1
ATOM 685 C CA . GLN A 1 109 ? 33.668 17.055 12.298 1.00 46.21 109 GLN A CA 1
ATOM 686 C C . GLN A 1 109 ? 32.799 18.235 12.697 1.00 44.50 109 GLN A C 1
ATOM 687 O O . GLN A 1 109 ? 31.591 18.212 12.505 1.00 44.81 109 GLN A O 1
ATOM 693 N N . VAL A 1 110 ? 33.424 19.265 13.253 1.00 43.88 110 VAL A N 1
ATOM 694 C CA . VAL A 1 110 ? 32.708 20.486 13.615 1.00 42.98 110 VAL A CA 1
ATOM 695 C C . VAL A 1 110 ? 32.940 21.433 12.426 1.00 45.50 110 VAL A C 1
ATOM 696 O O . VAL A 1 110 ? 34.046 21.939 12.243 1.00 46.61 110 VAL A O 1
ATOM 700 N N . GLU A 1 111 ? 31.906 21.644 11.611 1.00 45.91 111 GLU A N 1
ATOM 701 C CA . GLU A 1 111 ? 32.008 22.488 10.421 1.00 46.79 111 GLU A CA 1
ATOM 702 C C . GLU A 1 111 ? 31.394 23.881 10.555 1.00 47.31 111 GLU A C 1
ATOM 703 O O . GLU A 1 111 ? 30.213 24.015 10.875 1.00 47.71 111 GLU A O 1
ATOM 709 N N . CYS A 1 112 ? 32.205 24.909 10.291 1.00 46.55 112 CYS A N 1
ATOM 710 C CA . CYS A 1 112 ? 31.765 26.309 10.331 1.00 46.54 112 CYS A CA 1
ATOM 711 C C . CYS A 1 112 ? 31.844 26.925 8.921 1.00 46.84 112 CYS A C 1
ATOM 712 O O . CYS A 1 112 ? 32.914 26.947 8.317 1.00 46.24 112 CYS A O 1
ATOM 715 N N . ILE A 1 113 ? 30.700 27.377 8.395 1.00 47.66 113 ILE A N 1
ATOM 716 C CA . ILE A 1 113 ? 30.608 27.981 7.052 1.00 48.83 113 ILE A CA 1
ATOM 717 C C . ILE A 1 113 ? 29.472 28.988 6.888 1.00 46.93 113 ILE A C 1
ATOM 718 O O . ILE A 1 113 ? 28.299 28.626 6.944 1.00 46.77 113 ILE A O 1
ATOM 723 N N . ASN A 1 114 ? 29.832 30.245 6.641 1.00 47.92 114 ASN A N 1
ATOM 724 C CA . ASN A 1 114 ? 28.856 31.304 6.428 1.00 47.03 114 ASN A CA 1
ATOM 725 C C . ASN A 1 114 ? 27.797 31.360 7.509 1.00 46.69 114 ASN A C 1
ATOM 726 O O . ASN A 1 114 ? 26.594 31.335 7.225 1.00 47.50 114 ASN A O 1
ATOM 731 N N . GLY A 1 115 ? 28.250 31.397 8.753 1.00 45.84 115 GLY A N 1
ATOM 732 C CA . GLY A 1 115 ? 27.321 31.477 9.864 1.00 46.77 115 GLY A CA 1
ATOM 733 C C . GLY A 1 115 ? 26.476 30.247 10.092 1.00 45.35 115 GLY A C 1
ATOM 734 O O . GLY A 1 115 ? 25.436 30.332 10.732 1.00 44.93 115 GLY A O 1
ATOM 735 N N . ASN A 1 116 ? 26.902 29.118 9.538 1.00 42.76 116 ASN A N 1
ATOM 736 C CA . ASN A 1 116 ? 26.193 27.845 9.699 1.00 42.37 116 ASN A CA 1
ATOM 737 C C . ASN A 1 116 ? 27.118 26.875 10.436 1.00 41.19 116 ASN A C 1
ATOM 738 O O . ASN A 1 116 ? 28.264 26.666 10.022 1.00 42.37 116 ASN A O 1
ATOM 743 N N . ILE A 1 117 ? 26.670 26.325 11.558 1.00 41.09 117 ILE A N 1
ATOM 744 C CA . ILE A 1 117 ? 27.515 25.360 12.261 1.00 40.79 117 ILE A CA 1
ATOM 745 C C . ILE A 1 117 ? 26.882 23.980 12.204 1.00 39.43 117 ILE A C 1
ATOM 746 O O . ILE A 1 117 ? 25.727 23.766 12.587 1.00 39.62 117 ILE A O 1
ATOM 751 N N . PHE A 1 118 ? 27.637 23.062 11.629 1.00 38.66 118 PHE A N 1
ATOM 752 C CA . PHE A 1 118 ? 27.196 21.697 11.487 1.00 36.73 118 PHE A CA 1
ATOM 753 C C . PHE A 1 118 ? 28.142 20.763 12.230 1.00 35.32 118 PHE A C 1
ATOM 754 O O . PHE A 1 118 ? 29.355 20.794 12.016 1.00 31.84 118 PHE A O 1
ATOM 762 N N . LEU A 1 119 ? 27.586 20.009 13.172 1.00 33.62 119 LEU A N 1
ATOM 763 C CA . LEU A 1 119 ? 28.357 19.026 13.924 1.00 32.35 119 LEU A CA 1
ATOM 764 C C . LEU A 1 119 ? 28.075 17.726 13.190 1.00 31.18 119 LEU A C 1
ATOM 765 O O . LEU A 1 119 ? 26.962 17.186 13.280 1.00 30.78 119 LEU A O 1
ATOM 770 N N . HIS A 1 120 ? 29.028 17.298 12.367 1.00 32.42 120 HIS A N 1
ATOM 771 C CA . HIS A 1 120 ? 28.873 16.061 11.620 1.00 34.62 120 HIS A CA 1
ATOM 772 C C . HIS A 1 120 ? 29.189 14.942 12.578 1.00 36.30 120 HIS A C 1
ATOM 773 O O . HIS A 1 120 ? 30.346 14.721 12.943 1.00 37.81 120 HIS A O 1
ATOM 780 N N . LEU A 1 121 ? 28.141 14.247 12.995 1.00 36.50 121 LEU A N 1
ATOM 781 C CA . LEU A 1 121 ? 28.271 13.162 13.953 1.00 37.64 121 LEU A CA 1
ATOM 782 C C . LEU A 1 121 ? 28.640 11.835 13.304 1.00 39.37 121 LEU A C 1
ATOM 783 O O . LEU A 1 121 ? 28.947 11.775 12.120 1.00 39.52 121 LEU A O 1
ATOM 788 N N . GLY A 1 122 ? 28.653 10.783 14.113 1.00 41.73 122 GLY A N 1
ATOM 789 C CA . GLY A 1 122 ? 28.954 9.455 13.622 1.00 44.06 122 GLY A CA 1
ATOM 790 C C . GLY A 1 122 ? 27.628 8.753 13.436 1.00 45.52 122 GLY A C 1
ATOM 791 O O . GLY A 1 122 ? 26.708 9.344 12.879 1.00 48.43 122 GLY A O 1
ATOM 792 N N . ALA A 1 123 ? 27.503 7.533 13.953 1.00 46.30 123 ALA A N 1
ATOM 793 C CA . ALA A 1 123 ? 26.275 6.761 13.829 1.00 45.87 123 ALA A CA 1
ATOM 794 C C . ALA A 1 123 ? 25.279 7.150 14.914 1.00 47.06 123 ALA A C 1
ATOM 795 O O . ALA A 1 123 ? 25.498 6.867 16.088 1.00 49.44 123 ALA A O 1
ATOM 797 N N . VAL A 1 124 ? 24.167 7.760 14.520 1.00 46.42 124 VAL A N 1
ATOM 798 C CA . VAL A 1 124 ? 23.163 8.195 15.482 1.00 47.71 124 VAL A CA 1
ATOM 799 C C . VAL A 1 124 ? 21.916 7.313 15.562 1.00 49.14 124 VAL A C 1
ATOM 800 O O . VAL A 1 124 ? 21.776 6.349 14.803 1.00 50.26 124 VAL A O 1
ATOM 804 N N . ASP A 1 125 ? 21.012 7.660 16.483 1.00 49.08 125 ASP A N 1
ATOM 805 C CA . ASP A 1 125 ? 19.772 6.912 16.680 1.00 49.19 125 ASP A CA 1
ATOM 806 C C . ASP A 1 125 ? 18.521 7.795 16.844 1.00 49.21 125 ASP A C 1
ATOM 807 O O . ASP A 1 125 ? 17.426 7.287 17.146 1.00 48.75 125 ASP A O 1
ATOM 812 N N . LEU A 1 126 ? 18.687 9.107 16.664 1.00 48.07 126 LEU A N 1
ATOM 813 C CA . LEU A 1 126 ? 17.571 10.046 16.786 1.00 46.67 126 LEU A CA 1
ATOM 814 C C . LEU A 1 126 ? 16.833 10.154 15.453 1.00 45.72 126 LEU A C 1
ATOM 815 O O . LEU A 1 126 ? 17.459 10.108 14.403 1.00 46.33 126 LEU A O 1
ATOM 820 N N . VAL A 1 127 ? 15.511 10.285 15.484 1.00 44.18 127 VAL A N 1
ATOM 821 C CA . VAL A 1 127 ? 14.765 10.400 14.235 1.00 43.53 127 VAL A CA 1
ATOM 822 C C . VAL A 1 127 ? 15.033 11.751 13.575 1.00 45.24 127 VAL A C 1
ATOM 823 O O . VAL A 1 127 ? 15.417 12.713 14.250 1.00 45.12 127 VAL A O 1
ATOM 827 N N . ASP A 1 128 ? 14.864 11.807 12.256 1.00 46.48 128 ASP A N 1
ATOM 828 C CA . ASP A 1 128 ? 15.097 13.026 11.481 1.00 46.32 128 ASP A CA 1
ATOM 829 C C . ASP A 1 128 ? 14.342 14.232 12.017 1.00 44.56 128 ASP A C 1
ATOM 830 O O . ASP A 1 128 ? 13.176 14.127 12.369 1.00 45.63 128 ASP A O 1
ATOM 835 N N . GLY A 1 129 ? 15.032 15.364 12.107 1.00 43.46 129 GLY A N 1
ATOM 836 C CA . GLY A 1 129 ? 14.420 16.601 12.569 1.00 41.85 129 GLY A CA 1
ATOM 837 C C . GLY A 1 129 ? 14.244 16.848 14.060 1.00 41.76 129 GLY A C 1
ATOM 838 O O . GLY A 1 129 ? 13.749 17.907 14.444 1.00 42.72 129 GLY A O 1
ATOM 839 N N . THR A 1 130 ? 14.650 15.897 14.902 1.00 39.11 130 THR A N 1
ATOM 840 C CA . THR A 1 130 ? 14.519 16.032 16.354 1.00 36.06 130 THR A CA 1
ATOM 841 C C . THR A 1 130 ? 15.222 17.261 16.955 1.00 35.16 130 THR A C 1
ATOM 842 O O . THR A 1 130 ? 16.369 17.556 16.617 1.00 36.69 130 THR A O 1
ATOM 846 N N . PRO A 1 131 ? 14.522 18.006 17.837 1.00 33.33 131 PRO A N 1
ATOM 847 C CA . PRO A 1 131 ? 15.051 19.203 18.500 1.00 29.41 131 PRO A CA 1
ATOM 848 C C . PRO A 1 131 ? 16.078 18.862 19.579 1.00 27.77 131 PRO A C 1
ATOM 849 O O . PRO A 1 131 ? 15.833 18.023 20.450 1.00 26.87 131 PRO A O 1
ATOM 853 N N . ILE A 1 132 ? 17.226 19.523 19.533 1.00 28.04 132 ILE A N 1
ATOM 854 C CA . ILE A 1 132 ? 18.274 19.278 20.522 1.00 28.07 132 ILE A CA 1
ATOM 855 C C . ILE A 1 132 ? 18.200 20.362 21.601 1.00 25.33 132 ILE A C 1
ATOM 856 O O . ILE A 1 132 ? 18.034 21.538 21.292 1.00 26.13 132 ILE A O 1
ATOM 861 N N . PHE A 1 133 ? 18.264 19.943 22.860 1.00 24.79 133 PHE A N 1
ATOM 862 C CA . PHE A 1 133 ? 18.219 20.859 23.990 1.00 25.51 133 PHE A CA 1
ATOM 863 C C . PHE A 1 133 ? 19.592 21.210 24.522 1.00 27.74 133 PHE A C 1
ATOM 864 O O . PHE A 1 133 ? 19.798 22.309 25.019 1.00 30.70 133 PHE A O 1
ATOM 872 N N . ASP A 1 134 ? 20.544 20.299 24.409 1.00 28.84 134 ASP A N 1
ATOM 873 C CA . ASP A 1 134 ? 21.876 20.603 24.889 1.00 30.18 134 ASP A CA 1
ATOM 874 C C . ASP A 1 134 ? 22.929 19.720 24.252 1.00 29.95 134 ASP A C 1
ATOM 875 O O . ASP A 1 134 ? 22.658 18.575 23.871 1.00 28.87 134 ASP A O 1
ATOM 880 N N . ILE A 1 135 ? 24.134 20.270 24.139 1.00 28.95 135 ILE A N 1
ATOM 881 C CA . ILE A 1 135 ? 25.261 19.554 23.569 1.00 28.66 135 ILE A CA 1
ATOM 882 C C . ILE A 1 135 ? 26.399 19.633 24.562 1.00 30.53 135 ILE A C 1
ATOM 883 O O . ILE A 1 135 ? 26.907 20.726 24.844 1.00 30.54 135 ILE A O 1
ATOM 888 N N . LYS A 1 136 ? 26.776 18.466 25.096 1.00 30.41 136 LYS A N 1
ATOM 889 C CA . LYS A 1 136 ? 27.860 18.337 26.064 1.00 28.83 136 LYS A CA 1
ATOM 890 C C . LYS A 1 136 ? 28.907 17.383 25.542 1.00 29.21 136 LYS A C 1
ATOM 891 O O . LYS A 1 136 ? 28.616 16.567 24.668 1.00 29.20 136 LYS A O 1
ATOM 897 N N . PRO A 1 137 ? 30.150 17.467 26.065 1.00 31.47 137 PRO A N 1
ATOM 898 C CA . PRO A 1 137 ? 31.210 16.558 25.613 1.00 34.48 137 PRO A CA 1
ATOM 899 C C . PRO A 1 137 ? 31.093 15.303 26.471 1.00 37.23 137 PRO A C 1
ATOM 900 O O . PRO A 1 137 ? 30.861 15.403 27.686 1.00 39.80 137 PRO A O 1
ATOM 904 N N . TYR A 1 138 ? 31.220 14.129 25.858 1.00 40.36 138 TYR A N 1
ATOM 905 C CA . TYR A 1 138 ? 31.154 12.885 26.617 1.00 41.87 138 TYR A CA 1
ATOM 906 C C . TYR A 1 138 ? 32.507 12.651 27.253 1.00 43.60 138 TYR A C 1
ATOM 907 O O . TYR A 1 138 ? 33.488 12.457 26.549 1.00 43.65 138 TYR A O 1
ATOM 916 N N . ILE A 1 139 ? 32.562 12.714 28.579 1.00 46.80 139 ILE A N 1
ATOM 917 C CA . ILE A 1 139 ? 33.804 12.487 29.317 1.00 50.70 139 ILE A CA 1
ATOM 918 C C . ILE A 1 139 ? 33.772 11.087 29.929 1.00 54.90 139 ILE A C 1
ATOM 919 O O . ILE A 1 139 ? 32.877 10.764 30.716 1.00 55.77 139 ILE A O 1
ATOM 924 N N . ALA A 1 140 ? 34.761 10.269 29.562 1.00 59.56 140 ALA A N 1
ATOM 925 C CA . ALA A 1 140 ? 34.874 8.881 30.021 1.00 63.30 140 ALA A CA 1
ATOM 926 C C . ALA A 1 140 ? 34.945 8.685 31.532 1.00 64.50 140 ALA A C 1
ATOM 927 O O . ALA A 1 140 ? 34.491 7.664 32.054 1.00 62.46 140 ALA A O 1
ATOM 929 N N . TYR A 1 141 ? 35.523 9.649 32.237 1.00 65.19 141 TYR A N 1
ATOM 930 C CA . TYR A 1 141 ? 35.618 9.529 33.681 1.00 66.12 141 TYR A CA 1
ATOM 931 C C . TYR A 1 141 ? 34.216 9.444 34.273 1.00 62.77 141 TYR A C 1
ATOM 932 O O . TYR A 1 141 ? 33.755 8.364 34.653 1.00 63.44 141 TYR A O 1
ATOM 941 N N . ALA A 1 142 ? 33.530 10.583 34.277 1.00 59.64 142 ALA A N 1
ATOM 942 C CA . ALA A 1 142 ? 32.184 10.714 34.833 1.00 56.20 142 ALA A CA 1
ATOM 943 C C . ALA A 1 142 ? 31.025 10.014 34.116 1.00 53.81 142 ALA A C 1
ATOM 944 O O . ALA A 1 142 ? 29.992 9.762 34.732 1.00 53.98 142 ALA A O 1
ATOM 946 N N . ASP A 1 143 ? 31.182 9.686 32.837 1.00 51.12 143 ASP A N 1
ATOM 947 C CA . ASP A 1 143 ? 30.083 9.059 32.107 1.00 48.04 143 ASP A CA 1
ATOM 948 C C . ASP A 1 143 ? 30.182 7.561 31.888 1.00 48.42 143 ASP A C 1
ATOM 949 O O . ASP A 1 143 ? 29.156 6.896 31.729 1.00 45.60 143 ASP A O 1
ATOM 954 N N . SER A 1 144 ? 31.400 7.026 31.859 1.00 49.01 144 SER A N 1
ATOM 955 C CA . SER A 1 144 ? 31.571 5.591 31.636 1.00 50.58 144 SER A CA 1
ATOM 956 C C . SER A 1 144 ? 31.424 4.735 32.893 1.00 51.98 144 SER A C 1
ATOM 957 O O . SER A 1 144 ? 32.039 5.006 33.921 1.00 51.95 144 SER A O 1
ATOM 960 N N . GLU A 1 145 ? 30.590 3.705 32.790 1.00 55.15 145 GLU A N 1
ATOM 961 C CA . GLU A 1 145 ? 30.333 2.767 33.882 1.00 58.90 145 GLU A CA 1
ATOM 962 C C . GLU A 1 145 ? 29.974 1.419 33.238 1.00 60.77 145 GLU A C 1
ATOM 963 O O . GLU A 1 145 ? 28.816 0.990 33.262 1.00 60.33 145 GLU A O 1
ATOM 969 N N . PRO A 1 146 ? 30.989 0.713 32.699 1.00 63.45 146 PRO A N 1
ATOM 970 C CA . PRO A 1 146 ? 30.906 -0.588 32.014 1.00 64.17 146 PRO A CA 1
ATOM 971 C C . PRO A 1 146 ? 30.217 -1.773 32.698 1.00 65.35 146 PRO A C 1
ATOM 972 O O . PRO A 1 146 ? 29.440 -2.480 32.061 1.00 65.14 146 PRO A O 1
ATOM 976 N N . ASN A 1 147 ? 30.499 -1.995 33.978 1.00 67.85 147 ASN A N 1
ATOM 977 C CA . ASN A 1 147 ? 29.909 -3.123 34.710 1.00 69.92 147 ASN A CA 1
ATOM 978 C C . ASN A 1 147 ? 28.453 -2.903 35.171 1.00 69.59 147 ASN A C 1
ATOM 979 O O . ASN A 1 147 ? 27.894 -3.728 35.906 1.00 67.90 147 ASN A O 1
ATOM 984 N N . ALA A 1 148 ? 27.839 -1.817 34.692 1.00 68.74 148 ALA A N 1
ATOM 985 C CA . ALA A 1 148 ? 26.458 -1.463 35.023 1.00 67.52 148 ALA A CA 1
ATOM 986 C C . ALA A 1 148 ? 25.511 -2.633 34.800 1.00 68.51 148 ALA A C 1
ATOM 987 O O . ALA A 1 148 ? 25.190 -2.967 33.657 1.00 68.81 148 ALA A O 1
ATOM 989 N N . GLN A 1 149 ? 25.054 -3.221 35.907 1.00 70.89 149 GLN A N 1
ATOM 990 C CA . GLN A 1 149 ? 24.154 -4.377 35.905 1.00 74.08 149 GLN A CA 1
ATOM 991 C C . GLN A 1 149 ? 22.661 -4.146 35.667 1.00 74.72 149 GLN A C 1
ATOM 992 O O . GLN A 1 149 ? 22.193 -3.011 35.607 1.00 74.29 149 GLN A O 1
ATOM 998 N N . SER A 1 150 ? 21.924 -5.253 35.567 1.00 73.92 150 SER A N 1
ATOM 999 C CA . SER A 1 150 ? 20.481 -5.239 35.322 1.00 75.41 150 SER A CA 1
ATOM 1000 C C . SER A 1 150 ? 19.757 -6.292 36.180 1.00 75.53 150 SER A C 1
ATOM 1001 O O . SER A 1 150 ? 19.940 -6.346 37.396 1.00 75.74 150 SER A O 1
ATOM 1004 N N . SER A 1 151 ? 18.935 -7.120 35.531 1.00 76.68 151 SER A N 1
ATOM 1005 C CA . SER A 1 151 ? 18.176 -8.185 36.191 1.00 75.86 151 SER A CA 1
ATOM 1006 C C . SER A 1 151 ? 19.070 -9.384 36.517 1.00 75.08 151 SER A C 1
ATOM 1007 O O . SER A 1 151 ? 18.959 -9.988 37.583 1.00 74.30 151 SER A O 1
ATOM 1010 N N . VAL A 1 159 ? 21.505 -12.905 15.799 1.00 60.82 159 VAL A N 1
ATOM 1011 C CA . VAL A 1 159 ? 20.420 -12.944 14.824 1.00 62.46 159 VAL A CA 1
ATOM 1012 C C . VAL A 1 159 ? 20.796 -12.149 13.567 1.00 62.75 159 VAL A C 1
ATOM 1013 O O . VAL A 1 159 ? 19.983 -11.388 13.036 1.00 63.95 159 VAL A O 1
ATOM 1017 N N . LYS A 1 160 ? 22.036 -12.302 13.108 1.00 61.28 160 LYS A N 1
ATOM 1018 C CA . LYS A 1 160 ? 22.487 -11.594 11.907 1.00 61.34 160 LYS A CA 1
ATOM 1019 C C . LYS A 1 160 ? 21.812 -12.227 10.684 1.00 60.24 160 LYS A C 1
ATOM 1020 O O . LYS A 1 160 ? 21.911 -13.440 10.458 1.00 58.58 160 LYS A O 1
ATOM 1026 N N . MET A 1 161 ? 21.098 -11.404 9.922 1.00 58.67 161 MET A N 1
ATOM 1027 C CA . MET A 1 161 ? 20.393 -11.877 8.735 1.00 57.09 161 MET A CA 1
ATOM 1028 C C . MET A 1 161 ? 21.070 -11.482 7.422 1.00 56.22 161 MET A C 1
ATOM 1029 O O . MET A 1 161 ? 21.683 -10.414 7.329 1.00 55.77 161 MET A O 1
ATOM 1034 N N . THR A 1 162 ? 20.982 -12.359 6.422 1.00 57.09 162 THR A N 1
ATOM 1035 C CA . THR A 1 162 ? 21.557 -12.070 5.103 1.00 56.95 162 THR A CA 1
ATOM 1036 C C . THR A 1 162 ? 20.598 -11.173 4.317 1.00 56.53 162 THR A C 1
ATOM 1037 O O . THR A 1 162 ? 19.373 -11.349 4.368 1.00 57.04 162 THR A O 1
ATOM 1041 N N . VAL A 1 163 ? 21.157 -10.219 3.583 1.00 53.66 163 VAL A N 1
ATOM 1042 C CA . VAL A 1 163 ? 20.330 -9.297 2.816 1.00 53.05 163 VAL A CA 1
ATOM 1043 C C . VAL A 1 163 ? 20.405 -9.511 1.303 1.00 53.37 163 VAL A C 1
ATOM 1044 O O . VAL A 1 163 ? 21.490 -9.492 0.717 1.00 53.76 163 VAL A O 1
ATOM 1048 N N . GLU A 1 164 ? 19.243 -9.748 0.690 1.00 52.70 164 GLU A N 1
ATOM 1049 C CA . GLU A 1 164 ? 19.155 -9.955 -0.759 1.00 54.02 164 GLU A CA 1
ATOM 1050 C C . GLU A 1 164 ? 18.223 -8.940 -1.418 1.00 53.79 164 GLU A C 1
ATOM 1051 O O . GLU A 1 164 ? 17.187 -8.588 -0.855 1.00 53.28 164 GLU A O 1
ATOM 1057 N N . PHE A 1 165 ? 18.592 -8.481 -2.612 1.00 53.12 165 PHE A N 1
ATOM 1058 C CA . PHE A 1 165 ? 17.766 -7.535 -3.362 1.00 51.42 165 PHE A CA 1
ATOM 1059 C C . PHE A 1 165 ? 17.226 -8.244 -4.615 1.00 49.58 165 PHE A C 1
ATOM 1060 O O . PHE A 1 165 ? 17.968 -8.978 -5.276 1.00 48.77 165 PHE A O 1
ATOM 1068 N N . THR A 1 166 ? 15.942 -8.041 -4.928 1.00 49.09 166 THR A N 1
ATOM 1069 C CA . THR A 1 166 ? 15.358 -8.616 -6.140 1.00 46.17 166 THR A CA 1
ATOM 1070 C C . THR A 1 166 ? 15.998 -7.830 -7.278 1.00 47.72 166 THR A C 1
ATOM 1071 O O . THR A 1 166 ? 16.602 -6.781 -7.043 1.00 46.32 166 THR A O 1
ATOM 1075 N N . GLU A 1 167 ? 15.857 -8.308 -8.508 1.00 47.14 167 GLU A N 1
ATOM 1076 C CA . GLU A 1 167 ? 16.467 -7.623 -9.644 1.00 47.03 167 GLU A CA 1
ATOM 1077 C C . GLU A 1 167 ? 15.976 -6.179 -9.800 1.00 47.44 167 GLU A C 1
ATOM 1078 O O . GLU A 1 167 ? 16.780 -5.277 -10.050 1.00 46.98 167 GLU A O 1
ATOM 1084 N N . GLN A 1 168 ? 14.674 -5.968 -9.607 1.00 48.42 168 GLN A N 1
ATOM 1085 C CA . GLN A 1 168 ? 14.078 -4.641 -9.677 1.00 49.57 168 GLN A CA 1
ATOM 1086 C C . GLN A 1 168 ? 14.681 -3.768 -8.571 1.00 50.44 168 GLN A C 1
ATOM 1087 O O . GLN A 1 168 ? 14.903 -2.574 -8.760 1.00 52.41 168 GLN A O 1
ATOM 1093 N N . ALA A 1 169 ? 14.955 -4.374 -7.419 1.00 50.32 169 ALA A N 1
ATOM 1094 C CA . ALA A 1 169 ? 15.552 -3.658 -6.299 1.00 49.97 169 ALA A CA 1
ATOM 1095 C C . ALA A 1 169 ? 16.974 -3.269 -6.650 1.00 51.52 169 ALA A C 1
ATOM 1096 O O . ALA A 1 169 ? 17.340 -2.101 -6.537 1.00 51.67 169 ALA A O 1
ATOM 1098 N N . LYS A 1 170 ? 17.767 -4.242 -7.097 1.00 51.29 170 LYS A N 1
ATOM 1099 C CA . LYS A 1 170 ? 19.158 -3.982 -7.462 1.00 51.30 170 LYS A CA 1
ATOM 1100 C C . LYS A 1 170 ? 19.259 -2.783 -8.404 1.00 51.04 170 LYS A C 1
ATOM 1101 O O . LYS A 1 170 ? 20.184 -1.968 -8.296 1.00 51.03 170 LYS A O 1
ATOM 1107 N N . SER A 1 171 ? 18.263 -2.654 -9.280 1.00 49.92 171 SER A N 1
ATOM 1108 C CA . SER A 1 171 ? 18.192 -1.570 -10.261 1.00 48.83 171 SER A CA 1
ATOM 1109 C C . SER A 1 171 ? 17.852 -0.223 -9.601 1.00 49.20 171 SER A C 1
ATOM 1110 O O . SER A 1 171 ? 18.520 0.787 -9.857 1.00 49.72 171 SER A O 1
ATOM 1113 N N . ALA A 1 172 ? 16.825 -0.224 -8.746 1.00 48.48 172 ALA A N 1
ATOM 1114 C CA . ALA A 1 172 ? 16.374 0.981 -8.035 1.00 47.65 172 ALA A CA 1
ATOM 1115 C C . ALA A 1 172 ? 17.444 1.550 -7.106 1.00 47.90 172 ALA A C 1
ATOM 1116 O O . ALA A 1 172 ? 17.622 2.757 -7.028 1.00 48.67 172 ALA A O 1
ATOM 1118 N N . VAL A 1 173 ? 18.151 0.671 -6.405 1.00 48.18 173 VAL A N 1
ATOM 1119 C CA . VAL A 1 173 ? 19.216 1.080 -5.495 1.00 48.15 173 VAL A CA 1
ATOM 1120 C C . VAL A 1 173 ? 20.366 1.697 -6.307 1.00 51.04 173 VAL A C 1
ATOM 1121 O O . VAL A 1 173 ? 20.936 2.715 -5.919 1.00 50.54 173 VAL A O 1
ATOM 1125 N N . LYS A 1 174 ? 20.667 1.087 -7.452 1.00 55.12 174 LYS A N 1
ATOM 1126 C CA . LYS A 1 174 ? 21.741 1.536 -8.342 1.00 59.51 174 LYS A CA 1
ATOM 1127 C C . LYS A 1 174 ? 21.538 2.958 -8.837 1.00 59.99 174 LYS A C 1
ATOM 1128 O O . LYS A 1 174 ? 22.489 3.735 -8.927 1.00 60.20 174 LYS A O 1
ATOM 1134 N N . LYS A 1 175 ? 20.295 3.284 -9.173 1.00 60.30 175 LYS A N 1
ATOM 1135 C CA . LYS A 1 175 ? 19.937 4.609 -9.678 1.00 59.56 175 LYS A CA 1
ATOM 1136 C C . LYS A 1 175 ? 20.144 5.689 -8.615 1.00 59.42 175 LYS A C 1
ATOM 1137 O O . LYS A 1 175 ? 20.495 6.822 -8.932 1.00 60.88 175 LYS A O 1
ATOM 1143 N N . ARG A 1 176 ? 19.951 5.313 -7.355 1.00 59.53 176 ARG A N 1
ATOM 1144 C CA . ARG A 1 176 ? 20.110 6.223 -6.233 1.00 59.12 176 ARG A CA 1
ATOM 1145 C C . ARG A 1 176 ? 21.530 6.258 -5.665 1.00 60.95 176 ARG A C 1
ATOM 1146 O O . ARG A 1 176 ? 21.850 7.116 -4.842 1.00 61.81 176 ARG A O 1
ATOM 1154 N N . GLU A 1 177 ? 22.376 5.328 -6.099 1.00 62.11 177 GLU A N 1
ATOM 1155 C CA . GLU A 1 177 ? 23.759 5.253 -5.622 1.00 63.34 177 GLU A CA 1
ATOM 1156 C C . GLU A 1 177 ? 24.547 6.500 -6.045 1.00 65.00 177 GLU A C 1
ATOM 1157 O O . GLU A 1 177 ? 25.632 6.769 -5.526 1.00 64.42 177 GLU A O 1
ATOM 1163 N N . GLU A 1 178 ? 23.989 7.248 -6.996 1.00 66.95 178 GLU A N 1
ATOM 1164 C CA . GLU A 1 178 ? 24.598 8.479 -7.502 1.00 69.25 178 GLU A CA 1
ATOM 1165 C C . GLU A 1 178 ? 24.396 9.626 -6.520 1.00 67.49 178 GLU A C 1
ATOM 1166 O O . GLU A 1 178 ? 25.338 10.334 -6.182 1.00 67.09 178 GLU A O 1
ATOM 1172 N N . LYS A 1 179 ? 23.155 9.802 -6.079 1.00 65.21 179 LYS A N 1
ATOM 1173 C CA . LYS A 1 179 ? 22.800 10.848 -5.122 1.00 63.29 179 LYS A CA 1
ATOM 1174 C C . LYS A 1 179 ? 23.243 10.457 -3.709 1.00 62.28 179 LYS A C 1
ATOM 1175 O O . LYS A 1 179 ? 24.045 11.151 -3.081 1.00 61.54 179 LYS A O 1
ATOM 1181 N N . ARG A 1 180 ? 22.716 9.336 -3.222 1.00 62.10 180 ARG A N 1
ATOM 1182 C CA . ARG A 1 180 ? 23.048 8.841 -1.890 1.00 60.81 180 ARG A CA 1
ATOM 1183 C C . ARG A 1 180 ? 23.982 7.629 -1.974 1.00 60.67 180 ARG A C 1
ATOM 1184 O O . ARG A 1 180 ? 23.525 6.484 -2.006 1.00 60.08 180 ARG A O 1
ATOM 1192 N N . PRO A 1 181 ? 25.306 7.868 -2.040 1.00 58.90 181 PRO A N 1
ATOM 1193 C CA . PRO A 1 181 ? 26.271 6.767 -2.119 1.00 59.64 181 PRO A CA 1
ATOM 1194 C C . PRO A 1 181 ? 26.254 5.916 -0.851 1.00 58.98 181 PRO A C 1
ATOM 1195 O O . PRO A 1 181 ? 26.130 6.440 0.263 1.00 59.97 181 PRO A O 1
ATOM 1199 N N . HIS A 1 182 ? 26.367 4.603 -1.047 1.00 56.79 182 HIS A N 1
ATOM 1200 C CA . HIS A 1 182 ? 26.351 3.599 0.021 1.00 53.67 182 HIS A CA 1
ATOM 1201 C C . HIS A 1 182 ? 24.948 3.296 0.511 1.00 52.57 182 HIS A C 1
ATOM 1202 O O . HIS A 1 182 ? 24.770 2.702 1.573 1.00 50.89 182 HIS A O 1
ATOM 1209 N N . LEU A 1 183 ? 23.958 3.679 -0.294 1.00 50.47 183 LEU A N 1
ATOM 1210 C CA . LEU A 1 183 ? 22.560 3.447 0.025 1.00 48.86 183 LEU A CA 1
ATOM 1211 C C . LEU A 1 183 ? 22.278 1.948 0.119 1.00 48.71 183 LEU A C 1
ATOM 1212 O O . LEU A 1 183 ? 21.367 1.515 0.836 1.00 49.39 183 LEU A O 1
ATOM 1217 N N . SER A 1 184 ? 23.077 1.157 -0.588 1.00 49.01 184 SER A N 1
ATOM 1218 C CA . SER A 1 184 ? 22.917 -0.287 -0.587 1.00 49.21 184 SER A CA 1
ATOM 1219 C C . SER A 1 184 ? 23.346 -0.875 0.753 1.00 49.67 184 SER A C 1
ATOM 1220 O O . SER A 1 184 ? 22.548 -1.529 1.422 1.00 50.19 184 SER A O 1
ATOM 1223 N N . ARG A 1 185 ? 24.592 -0.631 1.162 1.00 50.40 185 ARG A N 1
ATOM 1224 C CA . ARG A 1 185 ? 25.070 -1.160 2.441 1.00 49.80 185 ARG A CA 1
ATOM 1225 C C . ARG A 1 185 ? 24.369 -0.490 3.620 1.00 49.35 185 ARG A C 1
ATOM 1226 O O . ARG A 1 185 ? 24.453 -0.966 4.749 1.00 49.44 185 ARG A O 1
ATOM 1234 N N . PHE A 1 186 ? 23.676 0.618 3.357 1.00 49.16 186 PHE A N 1
ATOM 1235 C CA . PHE A 1 186 ? 22.951 1.317 4.413 1.00 47.70 186 PHE A CA 1
ATOM 1236 C C . PHE A 1 186 ? 21.837 0.396 4.877 1.00 48.94 186 PHE A C 1
ATOM 1237 O O . PHE A 1 186 ? 21.227 0.608 5.922 1.00 49.31 186 PHE A O 1
ATOM 1245 N N . ILE A 1 187 ? 21.569 -0.629 4.082 1.00 50.12 187 ILE A N 1
ATOM 1246 C CA . ILE A 1 187 ? 20.573 -1.606 4.463 1.00 52.37 187 ILE A CA 1
ATOM 1247 C C . ILE A 1 187 ? 21.253 -2.798 5.179 1.00 53.48 187 ILE A C 1
ATOM 1248 O O . ILE A 1 187 ? 21.642 -3.814 4.581 1.00 50.85 187 ILE A O 1
ATOM 1253 N N . ARG A 1 188 ? 21.560 -2.501 6.440 1.00 54.10 188 ARG A N 1
ATOM 1254 C CA . ARG A 1 188 ? 22.155 -3.380 7.433 1.00 53.44 188 ARG A CA 1
ATOM 1255 C C . ARG A 1 188 ? 21.133 -3.255 8.559 1.00 55.12 188 ARG A C 1
ATOM 1256 O O . ARG A 1 188 ? 21.356 -3.734 9.678 1.00 54.85 188 ARG A O 1
ATOM 1264 N N . GLN A 1 189 ? 20.084 -2.481 8.271 1.00 57.38 189 GLN A N 1
ATOM 1265 C CA . GLN A 1 189 ? 18.980 -2.216 9.177 1.00 60.25 189 GLN A CA 1
ATOM 1266 C C . GLN A 1 189 ? 18.075 -3.414 9.068 1.00 60.14 189 GLN A C 1
ATOM 1267 O O . GLN A 1 189 ? 17.681 -3.998 10.071 1.00 61.25 189 GLN A O 1
ATOM 1273 N N . VAL A 1 190 ? 17.723 -3.751 7.830 1.00 59.65 190 VAL A N 1
ATOM 1274 C CA . VAL A 1 190 ? 16.865 -4.897 7.554 1.00 57.82 190 VAL A CA 1
ATOM 1275 C C . VAL A 1 190 ? 17.599 -6.154 8.047 1.00 56.21 190 VAL A C 1
ATOM 1276 O O . VAL A 1 190 ? 16.987 -7.185 8.338 1.00 56.38 190 VAL A O 1
ATOM 1280 N N . LEU A 1 191 ? 18.910 -6.009 8.232 1.00 54.48 191 LEU A N 1
ATOM 1281 C CA . LEU A 1 191 ? 19.781 -7.074 8.721 1.00 53.20 191 LEU A CA 1
ATOM 1282 C C . LEU A 1 191 ? 19.549 -7.332 10.220 1.00 52.64 191 LEU A C 1
ATOM 1283 O O . LEU A 1 191 ? 20.367 -7.977 10.872 1.00 54.29 191 LEU A O 1
ATOM 1288 N N . GLU A 1 192 ? 18.419 -6.837 10.744 1.00 52.58 192 GLU A N 1
ATOM 1289 C CA . GLU A 1 192 ? 18.007 -6.979 12.157 1.00 52.38 192 GLU A CA 1
ATOM 1290 C C . GLU A 1 192 ? 16.460 -6.965 12.174 1.00 55.14 192 GLU A C 1
ATOM 1291 O O . GLU A 1 192 ? 15.803 -8.007 12.084 1.00 55.12 192 GLU A O 1
ATOM 1297 N N . ASP A 1 206 ? 1.260 -12.213 3.277 1.00 75.27 206 ASP A N 1
ATOM 1298 C CA . ASP A 1 206 ? 2.485 -12.992 3.414 1.00 72.97 206 ASP A CA 1
ATOM 1299 C C . ASP A 1 206 ? 3.547 -12.240 4.226 1.00 73.43 206 ASP A C 1
ATOM 1300 O O . ASP A 1 206 ? 3.606 -12.378 5.450 1.00 73.54 206 ASP A O 1
ATOM 1305 N N . ARG A 1 207 ? 4.384 -11.454 3.547 1.00 72.79 207 ARG A N 1
ATOM 1306 C CA . ARG A 1 207 ? 5.439 -10.693 4.217 1.00 71.60 207 ARG A CA 1
ATOM 1307 C C . ARG A 1 207 ? 5.999 -9.560 3.355 1.00 70.75 207 ARG A C 1
ATOM 1308 O O . ARG A 1 207 ? 7.011 -9.730 2.662 1.00 71.92 207 ARG A O 1
ATOM 1316 N N . ILE A 1 208 ? 5.327 -8.410 3.393 1.00 69.30 208 ILE A N 1
ATOM 1317 C CA . ILE A 1 208 ? 5.755 -7.233 2.640 1.00 67.08 208 ILE A CA 1
ATOM 1318 C C . ILE A 1 208 ? 5.746 -6.018 3.575 1.00 65.85 208 ILE A C 1
ATOM 1319 O O . ILE A 1 208 ? 4.813 -5.207 3.566 1.00 65.76 208 ILE A O 1
ATOM 1324 N N . TYR A 1 209 ? 6.792 -5.928 4.397 1.00 63.21 209 TYR A N 1
ATOM 1325 C CA . TYR A 1 209 ? 6.961 -4.848 5.369 1.00 60.94 209 TYR A CA 1
ATOM 1326 C C . TYR A 1 209 ? 7.495 -3.590 4.717 1.00 60.35 209 TYR A C 1
ATOM 1327 O O . TYR A 1 209 ? 8.122 -3.656 3.664 1.00 59.62 209 TYR A O 1
ATOM 1336 N N . GLY A 1 210 ? 7.270 -2.452 5.367 1.00 60.80 210 GLY A N 1
ATOM 1337 C CA . GLY A 1 210 ? 7.743 -1.183 4.842 1.00 59.49 210 GLY A CA 1
ATOM 1338 C C . GLY A 1 210 ? 8.599 -0.400 5.821 1.00 58.33 210 GLY A C 1
ATOM 1339 O O . GLY A 1 210 ? 8.357 -0.415 7.032 1.00 57.98 210 GLY A O 1
ATOM 1340 N N . MET A 1 211 ? 9.634 0.252 5.300 1.00 57.72 211 MET A N 1
ATOM 1341 C CA . MET A 1 211 ? 10.518 1.069 6.125 1.00 57.39 211 MET A CA 1
ATOM 1342 C C . MET A 1 211 ? 11.013 2.304 5.395 1.00 57.49 211 MET A C 1
ATOM 1343 O O . MET A 1 211 ? 11.647 2.209 4.347 1.00 57.45 211 MET A O 1
ATOM 1348 N N . SER A 1 212 ? 10.757 3.464 5.988 1.00 57.26 212 SER A N 1
ATOM 1349 C CA . SER A 1 212 ? 11.169 4.729 5.403 1.00 55.97 212 SER A CA 1
ATOM 1350 C C . SER A 1 212 ? 12.585 5.116 5.790 1.00 54.32 212 SER A C 1
ATOM 1351 O O . SER A 1 212 ? 12.888 5.284 6.966 1.00 54.86 212 SER A O 1
ATOM 1354 N N . LEU A 1 213 ? 13.451 5.223 4.793 1.00 52.08 213 LEU A N 1
ATOM 1355 C CA . LEU A 1 213 ? 14.834 5.630 4.998 1.00 50.67 213 LEU A CA 1
ATOM 1356 C C . LEU A 1 213 ? 15.032 6.796 4.038 1.00 50.61 213 LEU A C 1
ATOM 1357 O O . LEU A 1 213 ? 14.776 6.662 2.849 1.00 52.71 213 LEU A O 1
ATOM 1362 N N . TYR A 1 214 ? 15.448 7.947 4.553 1.00 50.00 214 TYR A N 1
ATOM 1363 C CA . TYR A 1 214 ? 15.620 9.143 3.726 1.00 48.99 214 TYR A CA 1
ATOM 1364 C C . TYR A 1 214 ? 14.292 9.481 3.028 1.00 50.77 214 TYR A C 1
ATOM 1365 O O . TYR A 1 214 ? 13.207 9.171 3.529 1.00 50.64 214 TYR A O 1
ATOM 1374 N N . GLU A 1 215 ? 14.394 10.078 1.847 1.00 52.91 215 GLU A N 1
ATOM 1375 C CA . GLU A 1 215 ? 13.225 10.226 0.959 1.00 55.01 215 GLU A CA 1
ATOM 1376 C C . GLU A 1 215 ? 12.552 8.958 0.435 1.00 54.59 215 GLU A C 1
ATOM 1377 O O . GLU A 1 215 ? 11.449 9.018 -0.092 1.00 52.98 215 GLU A O 1
ATOM 1383 N N . PHE A 1 216 ? 13.226 7.819 0.601 1.00 54.75 216 PHE A N 1
ATOM 1384 C CA . PHE A 1 216 ? 12.757 6.511 0.132 1.00 54.70 216 PHE A CA 1
ATOM 1385 C C . PHE A 1 216 ? 11.848 5.740 1.080 1.00 57.34 216 PHE A C 1
ATOM 1386 O O . PHE A 1 216 ? 11.714 6.078 2.256 1.00 58.62 216 PHE A O 1
ATOM 1394 N N . ASN A 1 217 ? 11.231 4.693 0.533 1.00 62.16 217 ASN A N 1
ATOM 1395 C CA . ASN A 1 217 ? 10.329 3.795 1.255 1.00 63.03 217 ASN A CA 1
ATOM 1396 C C . ASN A 1 217 ? 10.707 2.396 0.773 1.00 58.55 217 ASN A C 1
ATOM 1397 O O . ASN A 1 217 ? 10.243 1.951 -0.268 1.00 58.31 217 ASN A O 1
ATOM 1402 N N . VAL A 1 218 ? 11.576 1.725 1.518 1.00 52.71 218 VAL A N 1
ATOM 1403 C CA . VAL A 1 218 ? 12.061 0.387 1.162 1.00 46.04 218 VAL A CA 1
ATOM 1404 C C . VAL A 1 218 ? 11.156 -0.773 1.605 1.00 46.42 218 VAL A C 1
ATOM 1405 O O . VAL A 1 218 ? 11.016 -1.045 2.795 1.00 45.51 218 VAL A O 1
ATOM 1409 N N . LYS A 1 219 ? 10.577 -1.476 0.637 1.00 46.78 219 LYS A N 1
ATOM 1410 C CA . LYS A 1 219 ? 9.688 -2.600 0.939 1.00 46.83 219 LYS A CA 1
ATOM 1411 C C . LYS A 1 219 ? 10.360 -3.973 0.811 1.00 47.35 219 LYS A C 1
ATOM 1412 O O . LYS A 1 219 ? 11.041 -4.261 -0.168 1.00 44.82 219 LYS A O 1
ATOM 1418 N N . TRP A 1 220 ? 10.150 -4.821 1.811 1.00 48.33 220 TRP A N 1
ATOM 1419 C CA . TRP A 1 220 ? 10.737 -6.159 1.822 1.00 51.17 220 TRP A CA 1
ATOM 1420 C C . TRP A 1 220 ? 9.783 -7.175 2.455 1.00 50.20 220 TRP A C 1
ATOM 1421 O O . TRP A 1 220 ? 10.123 -8.343 2.635 1.00 49.40 220 TRP A O 1
ATOM 1432 N N . ALA A 1 224 ? 17.074 -14.346 6.391 1.00 63.03 224 ALA A N 1
ATOM 1433 C CA . ALA A 1 224 ? 17.229 -13.788 5.048 1.00 61.82 224 ALA A CA 1
ATOM 1434 C C . ALA A 1 224 ? 15.953 -13.147 4.491 1.00 61.87 224 ALA A C 1
ATOM 1435 O O . ALA A 1 224 ? 14.918 -13.813 4.358 1.00 62.93 224 ALA A O 1
ATOM 1437 N N . GLY A 1 225 ? 16.042 -11.856 4.168 1.00 60.54 225 GLY A N 1
ATOM 1438 C CA . GLY A 1 225 ? 14.905 -11.131 3.617 1.00 57.51 225 GLY A CA 1
ATOM 1439 C C . GLY A 1 225 ? 15.202 -10.541 2.244 1.00 57.29 225 GLY A C 1
ATOM 1440 O O . GLY A 1 225 ? 16.341 -10.156 1.961 1.00 59.15 225 GLY A O 1
ATOM 1441 N N . THR A 1 226 ? 14.197 -10.509 1.375 1.00 55.66 226 THR A N 1
ATOM 1442 C CA . THR A 1 226 ? 14.371 -9.953 0.037 1.00 54.83 226 THR A CA 1
ATOM 1443 C C . THR A 1 226 ? 13.749 -8.569 -0.054 1.00 54.64 226 THR A C 1
ATOM 1444 O O . THR A 1 226 ? 12.583 -8.391 0.293 1.00 55.34 226 THR A O 1
ATOM 1448 N N . VAL A 1 227 ? 14.527 -7.578 -0.473 1.00 53.04 227 VAL A N 1
ATOM 1449 C CA . VAL A 1 227 ? 13.971 -6.238 -0.628 1.00 53.99 227 VAL A CA 1
ATOM 1450 C C . VAL A 1 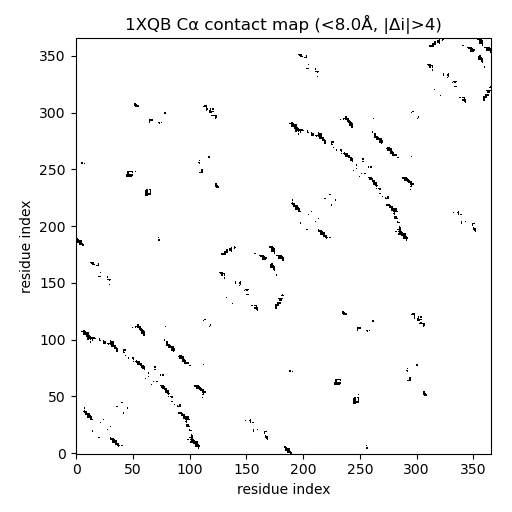227 ? 13.417 -6.099 -2.055 1.00 55.39 227 VAL A C 1
ATOM 1451 O O . VAL A 1 227 ? 14.106 -6.368 -3.045 1.00 55.31 227 VAL A O 1
ATOM 1455 N N . ASN A 1 228 ? 12.145 -5.726 -2.135 1.00 59.04 228 ASN A N 1
ATOM 1456 C CA . ASN A 1 228 ? 11.456 -5.599 -3.403 1.00 63.22 228 ASN A CA 1
ATOM 1457 C C . ASN A 1 228 ? 11.662 -4.321 -4.181 1.00 66.43 228 ASN A C 1
ATOM 1458 O O . ASN A 1 228 ? 12.417 -4.319 -5.148 1.00 67.37 228 ASN A O 1
ATOM 1463 N N . CYS A 1 229 ? 11.004 -3.237 -3.775 1.00 68.75 229 CYS A N 1
ATOM 1464 C CA . CYS A 1 229 ? 11.131 -1.988 -4.515 1.00 69.69 229 CYS A CA 1
ATOM 1465 C C . CYS A 1 229 ? 11.506 -0.753 -3.709 1.00 69.78 229 CYS A C 1
ATOM 1466 O O . CYS A 1 229 ? 10.864 -0.427 -2.712 1.00 71.53 229 CYS A O 1
ATOM 1469 N N . VAL A 1 230 ? 12.550 -0.070 -4.170 1.00 70.35 230 VAL A N 1
ATOM 1470 C CA . VAL A 1 230 ? 13.025 1.160 -3.553 1.00 70.02 230 VAL A CA 1
ATOM 1471 C C . VAL A 1 230 ? 12.356 2.292 -4.345 1.00 74.53 230 VAL A C 1
ATOM 1472 O O . VAL A 1 230 ? 12.481 2.354 -5.572 1.00 74.44 230 VAL A O 1
ATOM 1476 N N . GLU A 1 231 ? 11.634 3.171 -3.651 1.00 78.74 231 GLU A N 1
ATOM 1477 C CA . GLU A 1 231 ? 10.932 4.274 -4.312 1.00 82.14 231 GLU A CA 1
ATOM 1478 C C . GLU A 1 231 ? 10.732 5.547 -3.466 1.00 83.04 231 GLU A C 1
ATOM 1479 O O . GLU A 1 231 ? 10.442 6.621 -4.046 1.00 82.27 231 GLU A O 1
ATOM 1493 N N . ASN B 1 2 ? 8.624 23.897 18.981 1.00 104.11 2 ASN B N 1
ATOM 1494 C CA . ASN B 1 2 ? 8.624 25.068 19.853 1.00 92.79 2 ASN B CA 1
ATOM 1495 C C . ASN B 1 2 ? 9.369 24.769 21.158 1.00 85.38 2 ASN B C 1
ATOM 1496 O O . ASN B 1 2 ? 10.073 23.766 21.257 1.00 85.64 2 ASN B O 1
ATOM 1501 N N . ASP B 1 3 ? 9.206 25.639 22.152 1.00 75.70 3 ASP B N 1
ATOM 1502 C CA . ASP B 1 3 ? 9.845 25.479 23.457 1.00 65.53 3 ASP B CA 1
ATOM 1503 C C 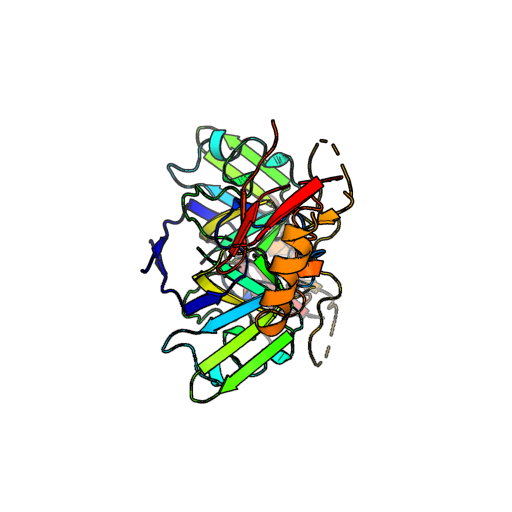. ASP B 1 3 ? 9.339 24.239 24.196 1.00 61.72 3 ASP B C 1
ATOM 1504 O O . ASP B 1 3 ? 8.716 23.365 23.601 1.00 61.93 3 ASP B O 1
ATOM 1509 N N . LEU B 1 4 ? 9.627 24.166 25.494 1.00 57.74 4 LEU B N 1
ATOM 1510 C CA . LEU B 1 4 ? 9.194 23.050 26.332 1.00 54.63 4 LEU B CA 1
ATOM 1511 C C . LEU B 1 4 ? 9.291 23.450 27.804 1.00 53.26 4 LEU B C 1
ATOM 1512 O O . LEU B 1 4 ? 10.311 23.994 28.248 1.00 52.05 4 LEU B O 1
ATOM 1517 N N . THR B 1 5 ? 8.220 23.203 28.553 1.00 50.22 5 THR B N 1
ATOM 1518 C CA . THR B 1 5 ? 8.206 23.539 29.969 1.00 49.75 5 THR B CA 1
ATOM 1519 C C . THR B 1 5 ? 8.367 22.282 30.828 1.00 49.10 5 THR B C 1
ATOM 1520 O O . THR B 1 5 ? 7.569 21.344 30.761 1.00 49.38 5 THR B O 1
ATOM 1524 N N . LEU B 1 6 ? 9.428 22.283 31.628 1.00 49.46 6 LEU B N 1
ATOM 1525 C CA . LEU B 1 6 ? 9.765 21.174 32.504 1.00 48.99 6 LEU B CA 1
ATOM 1526 C C . LEU B 1 6 ? 9.243 21.334 33.919 1.00 47.58 6 LEU B C 1
ATOM 1527 O O . LEU B 1 6 ? 9.334 22.403 34.510 1.00 46.44 6 LEU B O 1
ATOM 1532 N N . SER B 1 7 ? 8.771 20.232 34.482 1.00 47.27 7 SER B N 1
ATOM 1533 C CA . SER B 1 7 ? 8.275 20.217 35.850 1.00 47.25 7 SER B CA 1
ATOM 1534 C C . SER B 1 7 ? 9.201 19.332 36.693 1.00 46.55 7 SER B C 1
ATOM 1535 O O . SER B 1 7 ? 9.479 18.187 36.337 1.00 46.51 7 SER B O 1
ATOM 1538 N N . PRO B 1 8 ? 9.725 19.870 37.802 1.00 42.96 8 PRO B N 1
ATOM 1539 C CA . PRO B 1 8 ? 10.617 19.075 38.650 1.00 40.55 8 PRO B CA 1
ATOM 1540 C C . PRO B 1 8 ? 9.867 17.858 39.167 1.00 39.48 8 PRO B C 1
ATOM 1541 O O . PRO B 1 8 ? 8.761 17.995 39.681 1.00 41.51 8 PRO B O 1
ATOM 1545 N N . ILE B 1 9 ? 10.435 16.672 38.987 1.00 37.41 9 ILE B N 1
ATOM 1546 C CA . ILE B 1 9 ? 9.803 15.442 39.462 1.00 35.26 9 ILE B CA 1
ATOM 1547 C C . ILE B 1 9 ? 10.343 14.995 40.818 1.00 35.42 9 ILE B C 1
ATOM 1548 O O . ILE B 1 9 ? 9.761 14.119 41.459 1.00 35.40 9 ILE B O 1
ATOM 1553 N N . ALA B 1 10 ? 11.464 15.577 41.235 1.00 34.44 10 ALA B N 1
ATOM 1554 C CA . ALA B 1 10 ? 12.095 15.198 42.496 1.00 32.89 10 ALA B CA 1
ATOM 1555 C C . ALA B 1 10 ? 13.117 16.216 43.004 1.00 32.19 10 ALA B C 1
ATOM 1556 O O . ALA B 1 10 ? 13.475 17.161 42.301 1.00 28.27 10 ALA B O 1
ATOM 1558 N N . ILE B 1 11 ? 13.533 16.027 44.255 1.00 33.20 11 ILE B N 1
ATOM 1559 C CA . ILE B 1 11 ? 14.528 16.879 44.906 1.00 35.26 11 ILE B CA 1
ATOM 1560 C C . ILE B 1 11 ? 15.640 15.976 45.417 1.00 34.21 11 ILE B C 1
ATOM 1561 O O . ILE B 1 11 ? 15.375 14.845 45.816 1.00 34.08 11 ILE B O 1
ATOM 1566 N N . ILE B 1 12 ? 16.883 16.450 45.360 1.00 32.05 12 ILE B N 1
ATOM 1567 C CA . ILE B 1 12 ? 17.994 15.644 45.845 1.00 31.02 12 ILE B CA 1
ATOM 1568 C C . ILE B 1 12 ? 18.599 16.170 47.146 1.00 29.61 12 ILE B C 1
ATOM 1569 O O . ILE B 1 12 ? 18.953 17.334 47.253 1.00 27.48 12 ILE B O 1
ATOM 1574 N N . HIS B 1 13 ? 18.668 15.293 48.143 1.00 32.07 13 HIS B N 1
ATOM 1575 C CA . HIS B 1 13 ? 19.244 15.607 49.456 1.00 34.24 13 HIS B CA 1
ATOM 1576 C C . HIS B 1 13 ? 20.704 15.133 49.470 1.00 34.58 13 HIS B C 1
ATOM 1577 O O . HIS B 1 13 ? 20.982 13.946 49.316 1.00 32.46 13 HIS B O 1
ATOM 1584 N N . THR B 1 14 ? 21.622 16.069 49.694 1.00 35.69 14 THR B N 1
ATOM 1585 C CA . THR B 1 14 ? 23.054 15.770 49.659 1.00 37.15 14 THR B CA 1
ATOM 1586 C C . THR B 1 14 ? 23.896 16.559 50.672 1.00 38.42 14 THR B C 1
ATOM 1587 O O . THR B 1 14 ? 23.570 17.695 50.998 1.00 37.85 14 THR B O 1
ATOM 1591 N N . PRO B 1 15 ? 24.993 15.957 51.183 1.00 38.77 15 PRO B N 1
ATOM 1592 C CA . PRO B 1 15 ? 25.905 16.581 52.159 1.00 39.45 15 PRO B CA 1
ATOM 1593 C C . PRO B 1 15 ? 26.489 17.931 51.712 1.00 40.05 15 PRO B C 1
ATOM 1594 O O . PRO B 1 15 ? 26.615 18.865 52.506 1.00 39.91 15 PRO B O 1
ATOM 1598 N N . TYR B 1 16 ? 26.841 18.016 50.435 1.00 40.11 16 TYR B N 1
ATOM 1599 C CA . TYR B 1 16 ? 27.418 19.221 49.860 1.00 42.69 16 TYR B CA 1
ATOM 1600 C C . TYR B 1 16 ? 26.367 20.320 49.721 1.00 46.06 16 TYR B C 1
ATOM 1601 O O . TYR B 1 16 ? 25.483 20.233 48.881 1.00 47.15 16 TYR B O 1
ATOM 1610 N N . LYS B 1 17 ? 26.472 21.346 50.561 1.00 50.99 17 LYS B N 1
ATOM 1611 C CA . LYS B 1 17 ? 25.525 22.461 50.566 1.00 55.10 17 LYS B CA 1
ATOM 1612 C C . LYS B 1 17 ? 25.733 23.465 49.444 1.00 56.97 17 LYS B C 1
ATOM 1613 O O . LYS B 1 17 ? 24.779 24.089 48.977 1.00 58.09 17 LYS B O 1
ATOM 1619 N N . GLU B 1 18 ? 26.983 23.635 49.030 1.00 58.53 18 GLU B N 1
ATOM 1620 C CA . GLU B 1 18 ? 27.324 24.556 47.948 1.00 58.81 18 GLU B CA 1
ATOM 1621 C C . GLU B 1 18 ? 28.215 23.822 46.958 1.00 56.87 18 GLU B C 1
ATOM 1622 O O . GLU B 1 18 ? 28.655 22.710 47.229 1.00 56.80 18 GLU B O 1
ATOM 1628 N N . LYS B 1 19 ? 28.478 24.446 45.816 1.00 56.62 19 LYS B N 1
ATOM 1629 C CA . LYS B 1 19 ? 29.315 23.850 44.777 1.00 57.14 19 LYS B CA 1
ATOM 1630 C C . LYS B 1 19 ? 30.734 23.518 45.242 1.00 59.83 19 LYS B C 1
ATOM 1631 O O . LYS B 1 19 ? 31.288 22.481 44.872 1.00 60.21 19 LYS B O 1
ATOM 1637 N N . PHE B 1 20 ? 31.310 24.414 46.043 1.00 62.26 20 PHE B N 1
ATOM 1638 C CA . PHE B 1 20 ? 32.666 24.276 46.565 1.00 63.15 20 PHE B CA 1
ATOM 1639 C C . PHE B 1 20 ? 32.858 23.034 47.425 1.00 60.57 20 PHE B C 1
ATOM 1640 O O . PHE B 1 20 ? 33.969 22.514 47.536 1.00 61.29 20 PHE B O 1
ATOM 1648 N N . SER B 1 21 ? 31.769 22.550 48.013 1.00 57.73 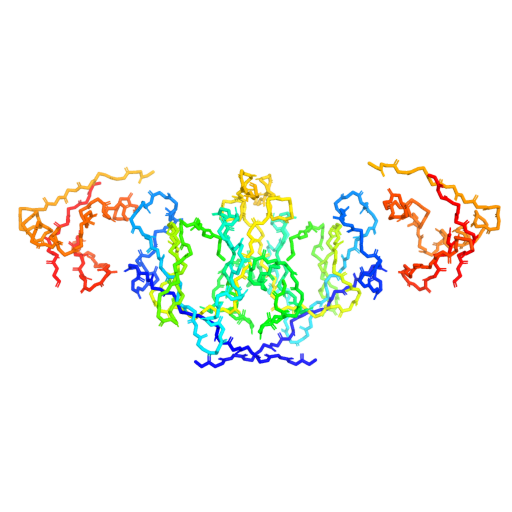21 SER B N 1
ATOM 1649 C CA . SER B 1 21 ? 31.802 21.371 48.872 1.00 55.82 21 SER B CA 1
ATOM 1650 C C . SER B 1 21 ? 31.910 20.040 48.119 1.00 55.01 21 SER B C 1
ATOM 1651 O O . SER B 1 21 ? 32.235 19.004 48.705 1.00 54.57 21 SER B O 1
ATOM 1654 N N . VAL B 1 22 ? 31.640 20.073 46.820 1.00 53.47 22 VAL B N 1
ATOM 1655 C CA . VAL B 1 22 ? 31.718 18.877 45.999 1.00 52.84 22 VAL B CA 1
ATOM 1656 C C . VAL B 1 22 ? 33.151 18.556 45.549 1.00 52.20 22 VAL B C 1
ATOM 1657 O O . VAL B 1 22 ? 33.840 19.388 44.951 1.00 50.89 22 VAL B O 1
ATOM 1661 N N . PRO B 1 23 ? 33.628 17.342 45.872 1.00 52.44 23 PRO B N 1
ATOM 1662 C CA . PRO B 1 23 ? 34.974 16.893 45.505 1.00 55.17 23 PRO B CA 1
ATOM 1663 C C . PRO B 1 23 ? 34.996 16.657 44.002 1.00 55.25 23 PRO B C 1
ATOM 1664 O O . PRO B 1 23 ? 33.986 16.245 43.426 1.00 56.77 23 PRO B O 1
ATOM 1668 N N . ARG B 1 24 ? 36.137 16.897 43.367 1.00 57.45 24 ARG B N 1
ATOM 1669 C CA . ARG B 1 24 ? 36.236 16.690 41.930 1.00 58.75 24 ARG B CA 1
ATOM 1670 C C . ARG B 1 24 ? 36.212 15.196 41.597 1.00 59.44 24 ARG B C 1
ATOM 1671 O O . ARG B 1 24 ? 36.187 14.821 40.426 1.00 60.05 24 ARG B O 1
ATOM 1679 N N . GLN B 1 25 ? 36.240 14.352 42.628 1.00 58.92 25 GLN B N 1
ATOM 1680 C CA . GLN B 1 25 ? 36.204 12.899 42.448 1.00 59.26 25 GLN B CA 1
ATOM 1681 C C . GLN B 1 25 ? 35.275 12.274 43.487 1.00 56.70 25 GLN B C 1
ATOM 1682 O O . GLN B 1 25 ? 35.721 11.658 44.453 1.00 56.75 25 GLN B O 1
ATOM 1688 N N . PRO B 1 26 ? 33.958 12.424 43.286 1.00 57.05 26 PRO B N 1
ATOM 1689 C CA . PRO B 1 26 ? 32.893 11.918 44.155 1.00 55.78 26 PRO B CA 1
ATOM 1690 C C . PRO B 1 26 ? 32.846 10.403 44.401 1.00 56.64 26 PRO B C 1
ATOM 1691 O O . PRO B 1 26 ? 32.318 9.958 45.427 1.00 59.00 26 PRO B O 1
ATOM 1695 N N . ASN B 1 27 ? 33.384 9.615 43.474 1.00 59.46 27 ASN B N 1
ATOM 1696 C CA . ASN B 1 27 ? 33.387 8.164 43.626 1.00 60.62 27 ASN B CA 1
ATOM 1697 C C . ASN B 1 27 ? 34.314 7.674 44.749 1.00 61.61 27 ASN B C 1
ATOM 1698 O O . ASN B 1 27 ? 34.169 6.553 45.244 1.00 61.31 27 ASN B O 1
ATOM 1703 N N . LEU B 1 28 ? 35.259 8.514 45.156 1.00 60.87 28 LEU B N 1
ATOM 1704 C CA . LEU B 1 28 ? 36.191 8.159 46.230 1.00 60.31 28 LEU B CA 1
ATOM 1705 C C . LEU B 1 28 ? 35.540 8.312 47.612 1.00 58.95 28 LEU B C 1
ATOM 1706 O O . LEU B 1 28 ? 35.643 7.417 48.458 1.00 57.82 28 LEU B O 1
ATOM 1711 N N . VAL B 1 29 ? 34.888 9.462 47.823 1.00 58.28 29 VAL B N 1
ATOM 1712 C CA . VAL B 1 29 ? 34.197 9.799 49.074 1.00 56.45 29 VAL B CA 1
ATOM 1713 C C . VAL B 1 29 ? 32.977 8.894 49.259 1.00 54.77 29 VAL B C 1
ATOM 1714 O O . VAL B 1 29 ? 31.909 9.169 48.716 1.00 54.32 29 VAL B O 1
ATOM 1718 N N . GLU B 1 30 ? 33.135 7.835 50.049 1.00 53.91 30 GLU B N 1
ATOM 1719 C CA . GLU B 1 30 ? 32.052 6.879 50.275 1.00 55.00 30 GLU B CA 1
ATOM 1720 C C . GLU B 1 30 ? 30.922 7.321 51.208 1.00 55.67 30 GLU B C 1
ATOM 1721 O O . GLU B 1 30 ? 29.982 6.553 51.465 1.00 57.36 30 GLU B O 1
ATOM 1727 N N . ASP B 1 31 ? 31.002 8.552 51.705 1.00 54.10 31 ASP B N 1
ATOM 1728 C CA . ASP B 1 31 ? 29.974 9.074 52.599 1.00 51.64 31 ASP B CA 1
ATOM 1729 C C . ASP B 1 31 ? 29.111 10.140 51.943 1.00 50.94 31 ASP B C 1
ATOM 1730 O O . ASP B 1 31 ? 28.057 10.499 52.465 1.00 48.75 31 ASP B O 1
ATOM 1735 N N . GLY B 1 32 ? 29.578 10.652 50.806 1.00 50.10 32 GLY B N 1
ATOM 1736 C CA . GLY B 1 32 ? 28.838 11.660 50.072 1.00 48.96 32 GLY B CA 1
ATOM 1737 C C . GLY B 1 32 ? 27.663 11.004 49.378 1.00 47.03 32 GLY B C 1
ATOM 1738 O O . GLY B 1 32 ? 27.547 11.025 48.156 1.00 46.29 32 GLY B O 1
ATOM 1739 N N . VAL B 1 33 ? 26.793 10.405 50.177 1.00 45.83 33 VAL B N 1
ATOM 1740 C CA . VAL B 1 33 ? 25.626 9.714 49.666 1.00 45.00 33 VAL B CA 1
ATOM 1741 C C . VAL B 1 33 ? 24.425 10.652 49.543 1.00 43.00 33 VAL B C 1
ATOM 1742 O O . VAL B 1 33 ? 24.408 11.741 50.117 1.00 42.81 33 VAL B O 1
ATOM 1746 N N . GLY B 1 34 ? 23.445 10.242 48.747 1.00 41.31 34 GLY B N 1
ATOM 1747 C CA . GLY B 1 34 ? 22.260 11.056 48.584 1.00 40.46 34 GLY B CA 1
ATOM 1748 C C . GLY B 1 34 ? 20.958 10.278 48.527 1.00 39.29 34 GLY B C 1
ATOM 1749 O O . GLY B 1 34 ? 20.930 9.058 48.345 1.00 38.80 34 GLY B O 1
ATOM 1750 N N . ILE B 1 35 ? 19.870 10.997 48.746 1.00 37.55 35 ILE B N 1
ATOM 1751 C CA . ILE B 1 35 ? 18.545 10.409 48.672 1.00 35.29 35 ILE B CA 1
ATOM 1752 C C . ILE B 1 35 ? 17.787 11.269 47.676 1.00 35.05 35 ILE B C 1
ATOM 1753 O O . ILE B 1 35 ? 17.872 12.507 47.729 1.00 33.46 35 ILE B O 1
ATOM 1758 N N . VAL B 1 36 ? 17.113 10.629 46.726 1.00 32.19 36 VAL B N 1
ATOM 1759 C CA . VAL B 1 36 ? 16.312 11.381 45.768 1.00 31.54 36 VAL B CA 1
ATOM 1760 C C . VAL B 1 36 ? 14.881 11.219 46.240 1.00 32.26 36 VAL B C 1
ATOM 1761 O O . VAL B 1 36 ? 14.433 10.107 46.500 1.00 32.17 36 VAL B O 1
ATOM 1765 N N . GLU B 1 37 ? 14.223 12.347 46.481 1.00 33.09 37 GLU B N 1
ATOM 1766 C CA . GLU B 1 37 ? 12.850 12.343 46.943 1.00 36.08 37 GLU B CA 1
ATOM 1767 C C . GLU B 1 37 ? 11.933 12.751 45.800 1.00 37.70 37 GLU B C 1
ATOM 1768 O O . GLU B 1 37 ? 12.051 13.860 45.265 1.00 37.70 37 GLU B O 1
ATOM 1774 N N . LEU B 1 38 ? 11.059 11.823 45.401 1.00 38.90 38 LEU B N 1
ATOM 1775 C CA . LEU B 1 38 ? 10.102 12.051 44.317 1.00 39.89 38 LEU B CA 1
ATOM 1776 C C . LEU B 1 38 ? 8.927 12.915 44.764 1.00 39.90 38 LEU B C 1
ATOM 1777 O O . LEU B 1 38 ? 8.320 12.667 45.804 1.00 40.49 38 LEU B O 1
ATOM 1782 N N . LEU B 1 39 ? 8.653 13.965 43.996 1.00 42.01 39 LEU B N 1
ATOM 1783 C CA . LEU B 1 39 ? 7.563 14.884 44.311 1.00 43.52 39 LEU B CA 1
ATOM 1784 C C . LEU B 1 39 ? 6.249 14.442 43.690 1.00 44.18 39 LEU B C 1
ATOM 1785 O O . LEU B 1 39 ? 6.237 13.725 42.690 1.00 44.59 39 LEU B O 1
ATOM 1790 N N . PRO B 1 40 ? 5.121 14.882 44.279 1.00 47.73 40 PRO B N 1
ATOM 1791 C CA . PRO B 1 40 ? 3.766 14.568 43.810 1.00 47.10 40 PRO B CA 1
ATOM 1792 C C . PRO B 1 40 ? 3.465 15.210 42.450 1.00 45.66 40 PRO B C 1
ATOM 1793 O O . PRO B 1 40 ? 3.830 16.357 42.198 1.00 44.35 40 PRO B O 1
ATOM 1797 N N . PRO B 1 41 ? 2.746 14.490 41.575 1.00 45.12 41 PRO B N 1
ATOM 1798 C CA . PRO B 1 41 ? 2.213 13.141 41.783 1.00 46.21 41 PRO B CA 1
ATOM 1799 C C . PRO B 1 41 ? 3.044 12.041 41.128 1.00 44.21 41 PRO B C 1
ATOM 1800 O O . PRO B 1 41 ? 2.497 11.036 40.664 1.00 44.92 41 PRO B O 1
ATOM 1804 N N . TYR B 1 42 ? 4.361 12.216 41.119 1.00 42.27 42 TYR B N 1
ATOM 1805 C CA . TYR B 1 42 ? 5.253 11.241 40.499 1.00 39.13 42 TYR B CA 1
ATOM 1806 C C . TYR B 1 42 ? 5.755 10.207 41.493 1.00 40.06 42 TYR B C 1
ATOM 1807 O O . TYR B 1 42 ? 6.262 9.159 41.111 1.00 42.06 42 TYR B O 1
ATOM 1816 N N . ASN B 1 43 ? 5.576 10.490 42.774 1.00 41.16 43 ASN B N 1
ATOM 1817 C CA . ASN B 1 43 ? 6.012 9.594 43.840 1.00 42.13 43 ASN B CA 1
ATOM 1818 C C . ASN B 1 43 ? 5.129 8.364 44.051 1.00 43.60 43 ASN B C 1
ATOM 1819 O O . ASN B 1 43 ? 4.822 8.004 45.185 1.00 41.04 43 ASN B O 1
ATOM 1824 N N . SER B 1 44 ? 4.757 7.702 42.956 1.00 44.99 44 SER B N 1
ATOM 1825 C CA . SER B 1 44 ? 3.922 6.507 43.025 1.00 45.27 44 SER B CA 1
ATOM 1826 C C . SER B 1 44 ? 4.789 5.260 42.843 1.00 45.20 44 SER B C 1
ATOM 1827 O O . SER B 1 44 ? 5.738 5.270 42.063 1.00 46.32 44 SER B O 1
ATOM 1830 N N . PRO B 1 45 ? 4.482 4.174 43.573 1.00 48.78 45 PRO B N 1
ATOM 1831 C CA . PRO B 1 45 ? 5.245 2.929 43.484 1.00 49.25 45 PRO B CA 1
ATOM 1832 C C . PRO B 1 45 ? 5.231 2.319 42.095 1.00 50.09 45 PRO B C 1
ATOM 1833 O O . PRO B 1 45 ? 6.106 1.525 41.745 1.00 50.99 45 PRO B O 1
ATOM 1837 N N . GLU B 1 46 ? 4.231 2.687 41.306 1.00 52.94 46 GLU B N 1
ATOM 1838 C CA . GLU B 1 46 ? 4.122 2.179 39.945 1.00 55.26 46 GLU B CA 1
ATOM 1839 C C . GLU B 1 46 ? 5.209 2.829 39.080 1.00 53.19 46 GLU B C 1
ATOM 1840 O O . GLU B 1 46 ? 5.850 2.157 38.277 1.00 52.13 46 GLU B O 1
ATOM 1846 N N . ALA B 1 47 ? 5.475 4.111 39.339 1.00 52.08 47 ALA B N 1
ATOM 1847 C CA . ALA B 1 47 ? 6.489 4.897 38.625 1.00 50.28 47 ALA B CA 1
ATOM 1848 C C . ALA B 1 47 ? 7.947 4.434 38.816 1.00 49.87 47 ALA B C 1
ATOM 1849 O O . ALA B 1 47 ? 8.832 4.839 38.063 1.00 47.63 47 ALA B O 1
ATOM 1851 N N . VAL B 1 48 ? 8.200 3.612 39.830 1.00 49.92 48 VAL B N 1
ATOM 1852 C CA . VAL B 1 48 ? 9.546 3.113 40.083 1.00 49.74 48 VAL B CA 1
ATOM 1853 C C . VAL B 1 48 ? 9.603 1.587 40.097 1.00 50.70 48 VAL B C 1
ATOM 1854 O O . VAL B 1 48 ? 10.618 1.012 40.500 1.00 51.34 48 VAL B O 1
ATOM 1858 N N . ARG B 1 49 ? 8.523 0.937 39.654 1.00 51.29 49 ARG B N 1
ATOM 1859 C CA . ARG B 1 49 ? 8.449 -0.529 39.639 1.00 51.41 49 ARG B CA 1
ATOM 1860 C C . ARG B 1 49 ? 9.590 -1.182 38.869 1.00 51.42 49 ARG B C 1
ATOM 1861 O O . ARG B 1 49 ? 9.704 -1.033 37.658 1.00 51.62 49 ARG B O 1
ATOM 1869 N N . GLY B 1 50 ? 10.438 -1.897 39.596 1.00 51.00 50 GLY B N 1
ATOM 1870 C CA . GLY B 1 50 ? 11.562 -2.564 38.978 1.00 53.72 50 GLY B CA 1
ATOM 1871 C C . GLY B 1 50 ? 12.804 -1.704 38.848 1.00 54.55 50 GLY B C 1
ATOM 1872 O O . GLY B 1 50 ? 13.773 -2.124 38.237 1.00 53.33 50 GLY B O 1
ATOM 1873 N N . LEU B 1 51 ? 12.796 -0.506 39.423 1.00 55.06 51 LEU B N 1
ATOM 1874 C CA . LEU B 1 51 ? 13.957 0.383 39.339 1.00 56.00 51 LEU B CA 1
ATOM 1875 C C . LEU B 1 51 ? 15.141 -0.292 40.028 1.00 58.68 51 LEU B C 1
ATOM 1876 O O . LEU B 1 51 ? 16.292 -0.143 39.610 1.00 59.40 51 LEU B O 1
ATOM 1881 N N . GLU B 1 52 ? 14.832 -1.061 41.072 1.00 63.73 52 GLU B N 1
ATOM 1882 C CA . GLU B 1 52 ? 15.837 -1.776 41.851 1.00 67.25 52 GLU B CA 1
ATOM 1883 C C . GLU B 1 52 ? 16.587 -2.820 41.037 1.00 65.76 52 GLU B C 1
ATOM 1884 O O . GLU B 1 52 ? 17.542 -3.426 41.530 1.00 66.55 52 GLU B O 1
ATOM 1890 N N . GLN B 1 53 ? 16.149 -3.027 39.795 1.00 64.18 53 GLN B N 1
ATOM 1891 C CA . GLN B 1 53 ? 16.786 -3.985 38.889 1.00 63.51 53 GLN B CA 1
ATOM 1892 C C . GLN B 1 53 ? 18.175 -3.495 38.523 1.00 61.47 53 GLN B C 1
ATOM 1893 O O . GLN B 1 53 ? 19.159 -4.201 38.696 1.00 62.22 53 GLN B O 1
ATOM 1899 N N . PHE B 1 54 ? 18.239 -2.272 38.010 1.00 57.03 54 PHE B N 1
ATOM 1900 C CA . PHE B 1 54 ? 19.495 -1.670 37.585 1.00 52.27 54 PHE B CA 1
ATOM 1901 C C . PHE B 1 54 ? 20.306 -1.199 38.777 1.00 47.70 54 PHE B C 1
ATOM 1902 O O . PHE B 1 54 ? 19.756 -0.891 39.830 1.00 46.09 54 PHE B O 1
ATOM 1910 N N . SER B 1 55 ? 21.623 -1.194 38.625 1.00 45.34 55 SER B N 1
ATOM 1911 C CA . SER B 1 55 ? 22.504 -0.771 39.704 1.00 43.52 55 SER B CA 1
ATOM 1912 C C . SER B 1 55 ? 22.869 0.699 39.596 1.00 42.89 55 SER B C 1
ATOM 1913 O O . SER B 1 55 ? 23.267 1.317 40.580 1.00 45.72 55 SER B O 1
ATOM 1916 N N . HIS B 1 56 ? 22.780 1.249 38.392 1.00 40.78 56 HIS B N 1
ATOM 1917 C CA . HIS B 1 56 ? 23.129 2.638 38.195 1.00 38.25 56 HIS B CA 1
ATOM 1918 C C . HIS B 1 56 ? 22.003 3.430 37.564 1.00 36.52 56 HIS B C 1
ATOM 1919 O O . HIS B 1 56 ? 21.174 2.885 36.850 1.00 36.00 56 HIS B O 1
ATOM 1926 N N . LEU B 1 57 ? 21.974 4.724 37.848 1.00 33.08 57 LEU B N 1
ATOM 1927 C CA . LEU B 1 57 ? 20.925 5.590 37.346 1.00 31.35 57 LEU B CA 1
ATOM 1928 C C . LEU B 1 57 ? 21.453 6.894 36.721 1.00 30.06 57 LEU B C 1
ATOM 1929 O O . LEU B 1 57 ? 22.606 7.269 36.922 1.00 27.08 57 LEU B O 1
ATOM 1934 N N . TRP B 1 58 ? 20.605 7.554 35.934 1.00 28.96 58 TRP B N 1
ATOM 1935 C CA . TRP B 1 58 ? 20.940 8.843 35.327 1.00 29.69 58 TRP B CA 1
ATOM 1936 C C . TRP B 1 58 ? 19.959 9.863 35.880 1.00 30.44 58 TRP B C 1
ATOM 1937 O O . TRP B 1 58 ? 18.752 9.612 35.936 1.00 30.00 58 TRP B O 1
ATOM 1948 N N . LEU B 1 59 ? 20.492 10.983 36.346 1.00 30.33 59 LEU B N 1
ATOM 1949 C CA . LEU B 1 59 ? 19.665 12.060 36.861 1.00 28.59 59 LEU B CA 1
ATOM 1950 C C . LEU B 1 59 ? 19.891 13.286 35.981 1.00 28.65 59 LEU B C 1
ATOM 1951 O O . LEU B 1 59 ? 21.030 13.699 35.757 1.00 25.05 59 LEU B O 1
ATOM 1956 N N . ILE B 1 60 ? 18.817 13.791 35.386 1.00 30.39 60 ILE B N 1
ATOM 1957 C CA . ILE B 1 60 ? 18.907 15.004 34.587 1.00 32.75 60 ILE B CA 1
ATOM 1958 C C . ILE B 1 60 ? 18.375 16.072 35.554 1.00 32.58 60 ILE B C 1
ATOM 1959 O O . ILE B 1 60 ? 17.200 16.072 35.897 1.00 32.59 60 ILE B O 1
ATOM 1964 N N . PHE B 1 61 ? 19.266 16.919 36.057 1.00 31.42 61 PHE B N 1
ATOM 1965 C CA . PHE B 1 61 ? 18.899 17.936 37.045 1.00 30.94 61 PHE B CA 1
ATOM 1966 C C . PHE B 1 61 ? 19.013 19.384 36.557 1.00 32.72 61 PHE B C 1
ATOM 1967 O O . PHE B 1 61 ? 19.278 19.641 35.393 1.00 32.90 61 PHE B O 1
ATOM 1975 N N . GLN B 1 62 ? 18.812 20.329 37.465 1.00 36.26 62 GLN B N 1
ATOM 1976 C CA . GLN B 1 62 ? 18.906 21.746 37.130 1.00 39.98 62 GLN B CA 1
ATOM 1977 C C . GLN B 1 62 ? 20.222 22.311 37.663 1.00 42.85 62 GLN B C 1
ATOM 1978 O O . GLN B 1 62 ? 20.591 22.070 38.808 1.00 42.55 62 GLN B O 1
ATOM 1992 N N . VAL B 1 86 ? 37.171 28.205 26.243 1.00 61.60 86 VAL B N 1
ATOM 1993 C CA . VAL B 1 86 ? 36.485 27.307 25.316 1.00 61.78 86 VAL B CA 1
ATOM 1994 C C . VAL B 1 86 ? 34.976 27.562 25.231 1.00 60.10 86 VAL B C 1
ATOM 1995 O O . VAL B 1 86 ? 34.415 28.350 26.002 1.00 60.62 86 VAL B O 1
ATOM 1999 N N . GLY B 1 87 ? 34.331 26.897 24.276 1.00 58.26 87 GLY B N 1
ATOM 2000 C CA . GLY B 1 87 ? 32.899 27.055 24.085 1.00 53.94 87 GLY B CA 1
ATOM 2001 C C . GLY B 1 87 ? 32.041 26.364 25.128 1.00 51.45 87 GLY B C 1
ATOM 2002 O O . GLY B 1 87 ? 32.456 25.375 25.742 1.00 52.79 87 GLY B O 1
ATOM 2003 N N . VAL B 1 88 ? 30.829 26.883 25.312 1.00 48.61 88 VAL B N 1
ATOM 2004 C CA . VAL B 1 88 ? 29.875 26.334 26.272 1.00 45.62 88 VAL B CA 1
ATOM 2005 C C . VAL B 1 88 ? 29.713 24.836 26.037 1.00 44.72 88 VAL B C 1
ATOM 2006 O O . VAL B 1 88 ? 29.970 24.032 26.925 1.00 44.15 88 VAL B O 1
ATOM 2010 N N . PHE B 1 89 ? 29.348 24.477 24.810 1.00 42.13 89 PHE B N 1
ATOM 2011 C CA . PHE B 1 89 ? 29.138 23.091 24.418 1.00 40.23 89 PHE B CA 1
ATOM 2012 C C . PHE B 1 89 ? 30.380 22.208 24.517 1.00 41.49 89 PHE B C 1
ATOM 2013 O O . PHE B 1 89 ? 30.267 20.979 24.574 1.00 41.29 89 PHE B O 1
ATOM 2021 N N . ALA B 1 90 ? 31.555 22.837 24.569 1.00 44.69 90 ALA B N 1
ATOM 2022 C CA . ALA B 1 90 ? 32.827 22.116 24.682 1.00 46.16 90 ALA B CA 1
ATOM 2023 C C . ALA B 1 90 ? 33.200 21.795 26.138 1.00 47.41 90 ALA B C 1
ATOM 2024 O O . ALA B 1 90 ? 34.177 21.090 26.392 1.00 48.09 90 ALA B O 1
ATOM 2026 N N . SER B 1 91 ? 32.409 22.299 27.082 1.00 50.39 91 SER B N 1
ATOM 2027 C CA . SER B 1 91 ? 32.661 22.077 28.507 1.00 52.84 91 SER B CA 1
ATOM 2028 C C . SER B 1 91 ? 31.421 21.562 29.232 1.00 56.47 91 SER B C 1
ATOM 2029 O O . SER B 1 91 ? 30.428 21.208 28.597 1.00 57.26 91 SER B O 1
ATOM 2032 N N . ARG B 1 92 ? 31.496 21.534 30.565 1.00 59.91 92 ARG B N 1
ATOM 2033 C CA . ARG B 1 92 ? 30.403 21.084 31.430 1.00 62.48 92 ARG B CA 1
ATOM 2034 C C . ARG B 1 92 ? 29.891 22.233 32.286 1.00 64.32 92 ARG B C 1
ATOM 2035 O O . ARG B 1 92 ? 29.258 22.013 33.317 1.00 63.49 92 ARG B O 1
ATOM 2043 N N . ALA B 1 93 ? 30.180 23.458 31.855 1.00 67.49 93 ALA B N 1
ATOM 2044 C CA . ALA B 1 93 ? 29.765 24.668 32.564 1.00 69.65 93 ALA B CA 1
ATOM 2045 C C . ALA B 1 93 ? 28.272 24.667 32.858 1.00 70.45 93 ALA B C 1
ATOM 2046 O O . ALA B 1 93 ? 27.507 23.911 32.249 1.00 69.05 93 ALA B O 1
ATOM 2048 N N . THR B 1 94 ? 27.864 25.517 33.795 1.00 72.21 94 THR B N 1
ATOM 2049 C CA . THR B 1 94 ? 26.461 25.618 34.177 1.00 75.40 94 THR B CA 1
ATOM 2050 C C . THR B 1 94 ? 25.695 26.688 33.385 1.00 73.56 94 THR B C 1
ATOM 2051 O O . THR B 1 94 ? 24.505 26.522 33.101 1.00 72.94 94 THR B O 1
ATOM 2055 N N . HIS B 1 95 ? 26.385 27.774 33.029 1.00 73.18 95 HIS B N 1
ATOM 2056 C CA . HIS B 1 95 ? 25.785 28.865 32.261 1.00 72.38 95 HIS B CA 1
ATOM 2057 C C . HIS B 1 95 ? 25.498 28.361 30.842 1.00 67.09 95 HIS B C 1
ATOM 2058 O O . HIS B 1 95 ? 26.322 28.516 29.941 1.00 68.45 95 HIS B O 1
ATOM 2065 N N . ARG B 1 96 ? 24.339 27.741 30.652 1.00 59.63 96 ARG B N 1
ATOM 2066 C CA . ARG B 1 96 ? 23.959 27.215 29.346 1.00 51.05 96 ARG B CA 1
ATOM 2067 C C . ARG B 1 96 ? 22.596 27.700 28.895 1.00 48.73 96 ARG B C 1
ATOM 2068 O O . ARG B 1 96 ? 21.777 28.138 29.712 1.00 48.94 96 ARG B O 1
ATOM 2076 N N . PRO B 1 97 ? 22.340 27.644 27.574 1.00 44.20 97 PRO B N 1
ATOM 2077 C CA . PRO B 1 97 ? 21.060 28.068 27.000 1.00 40.93 97 PRO B CA 1
ATOM 2078 C C . PRO B 1 97 ? 19.962 27.280 27.690 1.00 39.42 97 PRO B C 1
ATOM 2079 O O . PRO B 1 97 ? 18.839 27.746 27.825 1.00 38.27 97 PRO B O 1
ATOM 2083 N N . ASN B 1 98 ? 20.321 26.079 28.131 1.00 37.79 98 ASN B N 1
ATOM 2084 C CA . ASN B 1 98 ? 19.436 25.182 28.874 1.00 37.77 98 ASN B CA 1
ATOM 2085 C C . ASN B 1 98 ? 20.330 24.595 29.973 1.00 37.47 98 ASN B C 1
ATOM 2086 O O . ASN B 1 98 ? 21.203 23.762 29.715 1.00 37.49 98 ASN B O 1
ATOM 2091 N N . PRO B 1 99 ? 20.157 25.073 31.216 1.00 37.36 99 PRO B N 1
ATOM 2092 C CA . PRO B 1 99 ? 20.969 24.594 32.339 1.00 36.90 99 PRO B CA 1
ATOM 2093 C C . PRO B 1 99 ? 20.685 23.145 32.765 1.00 34.99 99 PRO B C 1
ATOM 2094 O O . PRO B 1 99 ? 20.601 22.839 33.955 1.00 35.42 99 PRO B O 1
ATOM 2098 N N . LEU B 1 100 ? 20.604 22.247 31.787 1.00 32.61 100 LEU B N 1
ATOM 2099 C CA . LEU B 1 100 ? 20.338 20.842 32.066 1.00 32.04 100 LEU B CA 1
ATOM 2100 C C . LEU B 1 100 ? 21.599 20.022 32.279 1.00 33.52 100 LEU B C 1
ATOM 2101 O O . LEU B 1 100 ? 22.408 19.844 31.373 1.00 36.06 100 LEU B O 1
ATOM 2106 N N . GLY B 1 101 ? 21.757 19.519 33.491 1.00 34.40 101 GLY B N 1
ATOM 2107 C CA . GLY B 1 101 ? 22.912 18.715 33.797 1.00 36.39 101 GLY B CA 1
ATOM 2108 C C . GLY B 1 101 ? 22.574 17.249 33.933 1.00 40.51 101 GLY B C 1
ATOM 2109 O O . GLY B 1 101 ? 21.428 16.869 34.198 1.00 37.69 101 GLY B O 1
ATOM 2118 N N . SER B 1 103 ? 24.103 13.322 35.484 1.00 44.41 103 SER B N 1
ATOM 2119 C CA . SER B 1 103 ? 24.870 12.739 36.568 1.00 43.81 103 SER B CA 1
ATOM 2120 C C . SER B 1 103 ? 24.481 11.278 36.795 1.00 43.88 103 SER B C 1
ATOM 2121 O O . SER B 1 103 ? 23.314 10.963 37.048 1.00 44.26 103 SER B O 1
ATOM 2124 N N . LYS B 1 104 ? 25.457 10.384 36.660 1.00 44.35 104 LYS B N 1
ATOM 2125 C CA . LYS B 1 104 ? 25.212 8.965 36.872 1.00 43.69 104 LYS B CA 1
ATOM 2126 C C . LYS B 1 104 ? 25.584 8.571 38.298 1.00 43.06 104 LYS B C 1
ATOM 2127 O O . LYS B 1 104 ? 26.749 8.596 38.688 1.00 42.85 104 LYS B O 1
ATOM 2133 N N . VAL B 1 105 ? 24.577 8.206 39.076 1.00 41.62 105 VAL B N 1
ATOM 2134 C CA . VAL B 1 105 ? 24.781 7.815 40.461 1.00 42.07 105 VAL B CA 1
ATOM 2135 C C . VAL B 1 105 ? 24.480 6.329 40.674 1.00 42.77 105 VAL B C 1
ATOM 2136 O O . VAL B 1 105 ? 23.823 5.689 39.848 1.00 42.63 105 VAL B O 1
ATOM 2140 N N . GLU B 1 106 ? 24.992 5.784 41.774 1.00 44.64 106 GLU B N 1
ATOM 2141 C CA . GLU B 1 106 ? 24.787 4.379 42.126 1.00 46.42 106 GLU B CA 1
ATOM 2142 C C . GLU B 1 106 ? 23.463 4.226 42.889 1.00 44.71 106 GLU B C 1
ATOM 2143 O O . GLU B 1 106 ? 23.150 5.011 43.785 1.00 44.01 106 GLU B O 1
ATOM 2149 N N . LEU B 1 107 ? 22.661 3.247 42.491 1.00 43.75 107 LEU B N 1
ATOM 2150 C CA . LEU B 1 107 ? 21.382 3.006 43.151 1.00 42.83 107 LEU B CA 1
ATOM 2151 C C . LEU B 1 107 ? 21.518 1.913 44.205 1.00 43.77 107 LEU B C 1
ATOM 2152 O O . LEU B 1 107 ? 21.704 0.739 43.884 1.00 44.17 107 LEU B O 1
ATOM 2157 N N . ARG B 1 108 ? 21.395 2.312 45.464 1.00 45.14 108 ARG B N 1
ATOM 2158 C CA . ARG B 1 108 ? 21.519 1.384 46.575 1.00 46.63 108 ARG B CA 1
ATOM 2159 C C . ARG B 1 108 ? 20.208 0.844 47.106 1.00 46.16 108 ARG B C 1
ATOM 2160 O O . ARG B 1 108 ? 20.144 -0.301 47.542 1.00 45.78 108 ARG B O 1
ATOM 2168 N N . GLN B 1 109 ? 19.155 1.647 47.052 1.00 46.54 109 GLN B N 1
ATOM 2169 C CA . GLN B 1 109 ? 17.871 1.200 47.579 1.00 47.16 109 GLN B CA 1
ATOM 2170 C C . GLN B 1 109 ? 16.694 2.072 47.181 1.00 44.14 109 GLN B C 1
ATOM 2171 O O . GLN B 1 109 ? 16.722 3.282 47.371 1.00 43.60 109 GLN B O 1
ATOM 2177 N N . VAL B 1 110 ? 15.664 1.448 46.627 1.00 43.09 110 VAL B N 1
ATOM 2178 C CA . VAL B 1 110 ? 14.441 2.162 46.265 1.00 44.64 110 VAL B CA 1
ATOM 2179 C C . VAL B 1 110 ? 13.501 1.927 47.456 1.00 43.69 110 VAL B C 1
ATOM 2180 O O . VAL B 1 110 ? 13.004 0.821 47.641 1.00 44.92 110 VAL B O 1
ATOM 2184 N N . GLU B 1 111 ? 13.288 2.960 48.270 1.00 46.15 111 GLU B N 1
ATOM 2185 C CA . GLU B 1 111 ? 12.445 2.860 49.461 1.00 48.33 111 GLU B CA 1
ATOM 2186 C C . GLU B 1 111 ? 11.046 3.469 49.329 1.00 47.55 111 GLU B C 1
ATOM 2187 O O . GLU B 1 111 ? 10.907 4.652 49.014 1.00 47.15 111 GLU B O 1
ATOM 2193 N N . CYS B 1 112 ? 10.021 2.652 49.587 1.00 47.02 112 CYS B N 1
ATOM 2194 C CA . CYS B 1 112 ? 8.617 3.082 49.550 1.00 46.60 112 CYS B CA 1
ATOM 2195 C C . CYS B 1 112 ? 8.001 3.004 50.964 1.00 46.95 112 CYS B C 1
ATOM 2196 O O . CYS B 1 112 ? 7.977 1.936 51.568 1.00 45.86 112 CYS B O 1
ATOM 2199 N N . ILE B 1 113 ? 7.546 4.145 51.494 1.00 47.50 113 ILE B N 1
ATOM 2200 C CA . ILE B 1 113 ? 6.939 4.228 52.839 1.00 47.84 113 ILE B CA 1
ATOM 2201 C C . ILE B 1 113 ? 5.929 5.363 53.003 1.00 48.11 113 ILE B C 1
ATOM 2202 O O . ILE B 1 113 ? 6.295 6.540 52.950 1.00 46.81 113 ILE B O 1
ATOM 2207 N N . ASN B 1 114 ? 4.671 5.003 53.248 1.00 47.37 114 ASN B N 1
ATOM 2208 C CA . ASN B 1 114 ? 3.608 5.980 53.454 1.00 46.18 114 ASN B CA 1
ATOM 2209 C C . ASN B 1 114 ? 3.546 7.040 52.372 1.00 46.19 114 ASN B C 1
ATOM 2210 O O . ASN B 1 114 ? 3.555 8.240 52.661 1.00 46.05 114 ASN B O 1
ATOM 2215 N N . GLY B 1 115 ? 3.515 6.591 51.124 1.00 45.49 115 GLY B N 1
ATOM 2216 C CA . GLY B 1 115 ? 3.434 7.518 50.012 1.00 46.00 115 GLY B CA 1
ATOM 2217 C C . GLY B 1 115 ? 4.660 8.372 49.792 1.00 45.04 115 GLY B C 1
ATOM 2218 O O . GLY B 1 115 ? 4.578 9.428 49.170 1.00 45.15 115 GLY B O 1
ATOM 2219 N N . ASN B 1 116 ? 5.787 7.938 50.342 1.00 43.37 116 ASN B N 1
ATOM 2220 C CA . ASN B 1 116 ? 7.063 8.646 50.199 1.00 42.00 116 ASN B CA 1
ATOM 2221 C C . ASN B 1 116 ? 8.031 7.724 49.454 1.00 41.33 116 ASN B C 1
ATOM 2222 O O . ASN B 1 116 ? 8.247 6.580 49.870 1.00 42.63 116 ASN B O 1
ATOM 2227 N N . ILE B 1 117 ? 8.573 8.177 48.330 1.00 41.75 117 ILE B N 1
ATOM 2228 C CA . ILE B 1 117 ? 9.544 7.343 47.623 1.00 40.96 117 ILE B CA 1
ATOM 2229 C C . ILE B 1 117 ? 10.922 7.977 47.679 1.00 39.61 117 ILE B C 1
ATOM 2230 O O . ILE B 1 117 ? 11.128 9.130 47.296 1.00 40.18 117 ILE B O 1
ATOM 2235 N N . PHE B 1 118 ? 11.844 7.223 48.255 1.00 38.27 118 PHE B N 1
ATOM 2236 C CA . PHE B 1 118 ? 13.217 7.664 48.395 1.00 35.93 118 PHE B CA 1
ATOM 2237 C C . PHE B 1 118 ? 14.151 6.717 47.653 1.00 34.44 118 PHE B C 1
ATOM 2238 O O . PHE B 1 118 ? 14.118 5.503 47.867 1.00 32.08 118 PHE B O 1
ATOM 2246 N N . LEU B 1 119 ? 14.907 7.274 46.713 1.00 32.67 119 LEU B N 1
ATOM 2247 C CA . LEU B 1 119 ? 15.890 6.509 45.953 1.00 32.27 119 LEU B CA 1
ATOM 2248 C C . LEU B 1 119 ? 17.182 6.791 46.687 1.00 32.23 119 LEU B C 1
ATOM 2249 O O . LEU B 1 119 ? 17.710 7.910 46.603 1.00 32.48 119 LEU B O 1
ATOM 2254 N N . HIS B 1 120 ? 17.613 5.840 47.512 1.00 32.88 120 HIS B N 1
ATOM 2255 C CA . HIS B 1 120 ? 18.852 6.000 48.264 1.00 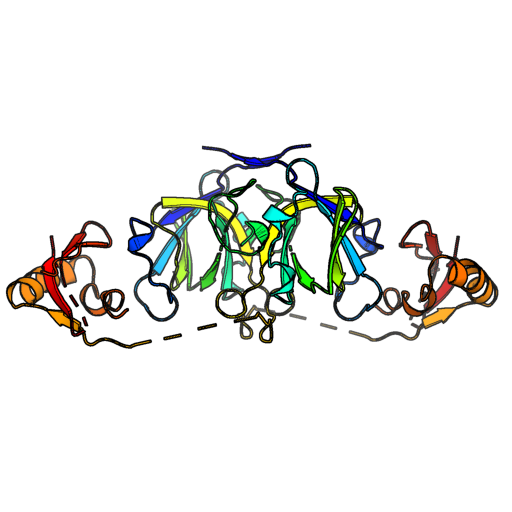33.48 120 HIS B CA 1
ATOM 2256 C C . HIS B 1 120 ? 19.979 5.694 47.306 1.00 34.24 120 HIS B C 1
ATOM 2257 O O . HIS B 1 120 ? 20.214 4.545 46.938 1.00 36.13 120 HIS B O 1
ATOM 2264 N N . LEU B 1 121 ? 20.660 6.744 46.877 1.00 35.92 121 LEU B N 1
ATOM 2265 C CA . LEU B 1 121 ? 21.749 6.609 45.922 1.00 38.09 121 LEU B CA 1
ATOM 2266 C C . LEU B 1 121 ? 23.079 6.238 46.578 1.00 40.36 121 LEU B C 1
ATOM 2267 O O . LEU B 1 121 ? 23.134 5.919 47.761 1.00 41.01 121 LEU B O 1
ATOM 2272 N N . GLY B 1 122 ? 24.136 6.237 45.775 1.00 42.11 122 GLY B N 1
ATOM 2273 C CA . GLY B 1 122 ? 25.465 5.942 46.269 1.00 44.17 122 GLY B CA 1
ATOM 2274 C C . GLY B 1 122 ? 26.164 7.270 46.451 1.00 45.01 122 GLY B C 1
ATOM 2275 O O . GLY B 1 122 ? 25.566 8.187 47.002 1.00 47.77 122 GLY B O 1
ATOM 2276 N N . ALA B 1 123 ? 27.386 7.401 45.941 1.00 46.30 123 ALA B N 1
ATOM 2277 C CA . ALA B 1 123 ? 28.153 8.640 46.065 1.00 45.73 123 ALA B CA 1
ATOM 2278 C C . ALA B 1 123 ? 27.772 9.640 44.977 1.00 47.59 123 ALA B C 1
ATOM 2279 O O . ALA B 1 123 ? 28.066 9.434 43.806 1.00 51.02 123 ALA B O 1
ATOM 2281 N N . VAL B 1 124 ? 27.156 10.747 45.369 1.00 47.34 124 VAL B N 1
ATOM 2282 C CA . VAL B 1 124 ? 26.723 11.747 44.399 1.00 46.96 124 VAL B CA 1
ATOM 2283 C C . VAL B 1 124 ? 27.600 12.996 44.319 1.00 49.99 124 VAL B C 1
ATOM 2284 O O . VAL B 1 124 ? 28.572 13.135 45.070 1.00 51.36 124 VAL B O 1
ATOM 2288 N N . ASP B 1 125 ? 27.239 13.905 43.411 1.00 49.17 125 ASP B N 1
ATOM 2289 C CA . ASP B 1 125 ? 27.982 15.147 43.219 1.00 48.47 125 ASP B CA 1
ATOM 2290 C C . ASP B 1 125 ? 27.094 16.391 43.060 1.00 49.17 125 ASP B C 1
ATOM 2291 O O . ASP B 1 125 ? 27.594 17.487 42.764 1.00 49.00 125 ASP B O 1
ATOM 2296 N N . LEU B 1 126 ? 25.783 16.218 43.234 1.00 48.18 126 LEU B N 1
ATOM 2297 C CA . LEU B 1 126 ? 24.836 17.331 43.113 1.00 47.52 126 LEU B CA 1
ATOM 2298 C C . LEU B 1 126 ? 24.725 18.066 44.446 1.00 45.35 126 LEU B C 1
ATOM 2299 O O . LEU B 1 126 ? 24.779 17.444 45.495 1.00 45.49 126 LEU B O 1
ATOM 2304 N N . VAL B 1 127 ? 24.598 19.387 44.417 1.00 43.98 127 VAL B N 1
ATOM 2305 C CA . VAL B 1 127 ? 24.479 20.130 45.668 1.00 44.47 127 VAL B CA 1
ATOM 2306 C C . VAL B 1 127 ? 23.120 19.862 46.325 1.00 44.86 127 VAL B C 1
ATOM 2307 O O . VAL B 1 127 ? 22.156 19.491 45.649 1.00 44.93 127 VAL B O 1
ATOM 2311 N N . ASP B 1 128 ? 23.065 20.017 47.646 1.00 46.47 128 ASP B N 1
ATOM 2312 C CA . ASP B 1 128 ? 21.851 19.783 48.426 1.00 46.73 128 ASP B CA 1
ATOM 2313 C C . ASP B 1 128 ? 20.644 20.543 47.891 1.00 44.67 128 ASP B C 1
ATOM 2314 O O . ASP B 1 128 ? 20.752 21.708 47.540 1.00 46.36 128 ASP B O 1
ATOM 2319 N N . GLY B 1 129 ? 19.509 19.853 47.800 1.00 43.70 129 GLY B N 1
ATOM 2320 C CA . GLY B 1 129 ? 18.273 20.462 47.334 1.00 42.22 129 GLY B CA 1
ATOM 2321 C C . GLY B 1 129 ? 18.031 20.638 45.841 1.00 42.39 129 GLY B C 1
ATOM 2322 O O . GLY B 1 129 ? 16.968 21.129 45.457 1.00 43.44 129 GLY B O 1
ATOM 2323 N N . THR B 1 130 ? 18.982 20.239 44.999 1.00 38.89 130 THR B N 1
ATOM 2324 C CA . THR B 1 130 ? 18.848 20.376 43.545 1.00 36.17 130 THR B CA 1
ATOM 2325 C C . THR B 1 130 ? 17.630 19.664 42.935 1.00 36.03 130 THR B C 1
ATOM 2326 O O . THR B 1 130 ? 17.349 18.509 43.256 1.00 36.46 130 THR B O 1
ATOM 2330 N N . PRO B 1 131 ? 16.880 20.363 42.059 1.00 31.05 131 PRO B N 1
ATOM 2331 C CA . PRO B 1 131 ? 15.693 19.822 41.392 1.00 30.02 131 PRO B CA 1
ATOM 2332 C C . PRO B 1 131 ? 16.049 18.798 40.313 1.00 29.28 131 PRO B C 1
ATOM 2333 O O . PRO B 1 131 ? 16.890 19.053 39.452 1.00 27.19 131 PRO B O 1
ATOM 2337 N N . ILE B 1 132 ? 15.393 17.644 40.352 1.00 27.95 132 ILE B N 1
ATOM 2338 C CA . ILE B 1 132 ? 15.638 16.595 39.366 1.00 26.34 132 ILE B CA 1
ATOM 2339 C C . ILE B 1 132 ? 14.548 16.682 38.296 1.00 25.30 132 ILE B C 1
ATOM 2340 O O . ILE B 1 132 ? 13.371 16.860 38.610 1.00 25.31 132 ILE B O 1
ATOM 2345 N N . PHE B 1 133 ? 14.963 16.607 37.036 1.00 25.01 133 PHE B N 1
ATOM 2346 C CA . PHE B 1 133 ? 14.043 16.657 35.909 1.00 25.48 133 PHE B CA 1
ATOM 2347 C C . PHE B 1 133 ? 13.685 15.286 35.374 1.00 27.77 133 PHE B C 1
ATOM 2348 O O . PHE B 1 133 ? 12.581 15.090 34.881 1.00 31.52 133 PHE B O 1
ATOM 2356 N N . ASP B 1 134 ? 14.596 14.328 35.477 1.00 28.28 134 ASP B N 1
ATOM 2357 C CA . ASP B 1 134 ? 14.290 12.995 34.993 1.00 30.44 134 ASP B CA 1
ATOM 2358 C C . ASP B 1 134 ? 15.177 11.955 35.632 1.00 30.39 134 ASP B C 1
ATOM 2359 O O . ASP B 1 134 ? 16.326 12.238 36.012 1.00 28.63 134 ASP B O 1
ATOM 2364 N N . ILE B 1 135 ? 14.632 10.748 35.747 1.00 28.62 135 ILE B N 1
ATOM 2365 C CA . ILE B 1 135 ? 15.362 9.631 36.315 1.00 28.39 135 ILE B CA 1
ATOM 2366 C C . ILE B 1 135 ? 15.293 8.489 35.325 1.00 29.57 135 ILE B C 1
ATOM 2367 O O . ILE B 1 135 ? 14.210 7.976 35.037 1.00 31.75 135 ILE B O 1
ATOM 2372 N N . LYS B 1 136 ? 16.455 8.125 34.789 1.00 31.27 136 LYS B N 1
ATOM 2373 C CA . LYS B 1 136 ? 16.578 7.042 33.823 1.00 29.31 136 LYS B CA 1
ATOM 2374 C C . LYS B 1 136 ? 17.534 5.979 34.341 1.00 27.56 136 LYS B C 1
ATOM 2375 O O . LYS B 1 136 ? 18.345 6.251 35.220 1.00 29.41 136 LYS B O 1
ATOM 2381 N N . PRO B 1 137 ? 17.446 4.747 33.815 1.00 33.75 137 PRO B N 1
ATOM 2382 C CA . PRO B 1 137 ? 18.360 3.693 34.274 1.00 34.98 137 PRO B CA 1
ATOM 2383 C C . PRO B 1 137 ? 19.615 3.806 33.419 1.00 35.42 137 PRO B C 1
ATOM 2384 O O . PRO B 1 137 ? 19.512 4.033 32.209 1.00 38.95 137 PRO B O 1
ATOM 2388 N N . TYR B 1 138 ? 20.790 3.683 34.029 1.00 41.11 138 TYR B N 1
ATOM 2389 C CA . TYR B 1 138 ? 22.039 3.748 33.268 1.00 43.56 138 TYR B CA 1
ATOM 2390 C C . TYR B 1 138 ? 22.288 2.402 32.619 1.00 43.42 138 TYR B C 1
ATOM 2391 O O . TYR B 1 138 ? 22.505 1.419 33.309 1.00 44.78 138 TYR B O 1
ATOM 2400 N N . ILE B 1 139 ? 22.220 2.358 31.294 1.00 46.50 139 ILE B N 1
ATOM 2401 C CA . ILE B 1 139 ? 22.448 1.125 30.550 1.00 51.76 139 ILE B CA 1
ATOM 2402 C C . ILE B 1 139 ? 23.849 1.153 29.940 1.00 54.90 139 ILE B C 1
ATOM 2403 O O . ILE B 1 139 ? 24.172 2.044 29.151 1.00 55.12 139 ILE B O 1
ATOM 2408 N N . ALA B 1 140 ? 24.663 0.163 30.307 1.00 59.97 140 ALA B N 1
ATOM 2409 C CA . ALA B 1 140 ? 26.055 0.046 29.852 1.00 63.32 140 ALA B CA 1
ATOM 2410 C C . ALA B 1 140 ? 26.251 -0.016 28.341 1.00 63.72 140 ALA B C 1
ATOM 2411 O O . ALA B 1 140 ? 27.267 0.452 27.820 1.00 62.43 140 ALA B O 1
ATOM 2413 N N . TYR B 1 141 ? 25.290 -0.598 27.637 1.00 64.76 141 TYR B N 1
ATOM 2414 C CA . TYR B 1 141 ? 25.409 -0.693 26.193 1.00 65.57 141 TYR B CA 1
ATOM 2415 C C . TYR B 1 141 ? 25.489 0.711 25.599 1.00 62.92 141 TYR B C 1
ATOM 2416 O O . TYR B 1 141 ? 26.568 1.174 25.209 1.00 62.89 141 TYR B O 1
ATOM 2425 N N . ALA B 1 142 ? 24.347 1.396 25.606 1.00 58.67 142 ALA B N 1
ATOM 2426 C CA . ALA B 1 142 ? 24.213 2.739 25.050 1.00 55.69 142 ALA B CA 1
ATOM 2427 C C . ALA B 1 142 ? 24.908 3.904 25.766 1.00 53.78 142 ALA B C 1
ATOM 2428 O O . ALA B 1 142 ? 25.163 4.936 25.149 1.00 52.67 142 ALA B O 1
ATOM 2430 N N . ASP B 1 143 ? 25.232 3.749 27.045 1.00 50.99 143 ASP B N 1
ATOM 2431 C CA . ASP B 1 143 ? 25.854 4.848 27.778 1.00 47.47 143 ASP B CA 1
ATOM 2432 C C . ASP B 1 143 ? 27.355 4.745 27.999 1.00 47.76 143 ASP B C 1
ATOM 2433 O O . ASP B 1 143 ? 28.018 5.769 28.162 1.00 46.07 143 ASP B O 1
ATOM 2438 N N . SER B 1 144 ? 27.896 3.527 28.024 1.00 49.05 144 SER B N 1
ATOM 2439 C CA . SER B 1 144 ? 29.330 3.368 28.248 1.00 51.21 144 SER B CA 1
ATOM 2440 C C . SER B 1 144 ? 30.188 3.511 26.990 1.00 52.83 144 SER B C 1
ATOM 2441 O O . SER B 1 144 ? 29.912 2.905 25.958 1.00 52.64 144 SER B O 1
ATOM 2444 N N . GLU B 1 145 ? 31.227 4.336 27.095 1.00 56.07 145 GLU B N 1
ATOM 2445 C CA . GLU B 1 145 ? 32.165 4.593 26.001 1.00 59.26 145 GLU B CA 1
ATOM 2446 C C . GLU B 1 145 ? 33.508 4.965 26.644 1.00 59.91 145 GLU B C 1
ATOM 2447 O O . GLU B 1 145 ? 33.923 6.125 26.624 1.00 58.94 145 GLU B O 1
ATOM 2453 N N . PRO B 1 146 ? 34.221 3.956 27.184 1.00 63.33 146 PRO B N 1
ATOM 2454 C CA . PRO B 1 146 ? 35.522 4.039 27.870 1.00 65.12 146 PRO B CA 1
ATOM 2455 C C . PRO B 1 146 ? 36.705 4.735 27.188 1.00 65.88 146 PRO B C 1
ATOM 2456 O O . PRO B 1 146 ? 37.411 5.517 27.824 1.00 64.67 146 PRO B O 1
ATOM 2460 N N . ASN B 1 147 ? 36.928 4.453 25.909 1.00 67.80 147 ASN B N 1
ATOM 2461 C CA . ASN B 1 147 ? 38.057 5.047 25.185 1.00 70.44 147 ASN B CA 1
ATOM 2462 C C . ASN B 1 147 ? 37.830 6.496 24.724 1.00 69.82 147 ASN B C 1
ATOM 2463 O O . ASN B 1 147 ? 38.648 7.045 23.981 1.00 68.97 147 ASN B O 1
ATOM 2468 N N . ALA B 1 148 ? 36.745 7.114 25.204 1.00 69.44 148 ALA B N 1
ATOM 2469 C CA . ALA B 1 148 ? 36.383 8.496 24.870 1.00 67.98 148 ALA B CA 1
ATOM 2470 C C . ALA B 1 148 ? 37.544 9.446 25.096 1.00 69.50 148 ALA B C 1
ATOM 2471 O O . ALA B 1 148 ? 37.872 9.769 26.239 1.00 70.14 148 ALA B O 1
ATOM 2473 N N . GLN B 1 149 ? 38.129 9.908 23.990 1.00 72.07 149 GLN B N 1
ATOM 2474 C CA . GLN B 1 149 ? 39.281 10.811 23.990 1.00 73.84 149 GLN B CA 1
ATOM 2475 C C . GLN B 1 149 ? 39.046 12.304 24.225 1.00 73.75 149 GLN B C 1
ATOM 2476 O O . GLN B 1 149 ? 37.913 12.770 24.289 1.00 73.09 149 GLN B O 1
ATOM 2482 N N . SER B 1 150 ? 40.150 13.044 24.326 1.00 73.84 150 SER B N 1
ATOM 2483 C CA . SER B 1 150 ? 40.129 14.490 24.567 1.00 74.43 150 SER B CA 1
ATOM 2484 C C . SER B 1 150 ? 41.188 15.217 23.714 1.00 74.90 150 SER B C 1
ATOM 2485 O O . SER B 1 150 ? 41.245 15.037 22.495 1.00 75.64 150 SER B O 1
ATOM 2488 N N . SER B 1 151 ? 42.009 16.043 24.366 1.00 75.92 151 SER B N 1
ATOM 2489 C CA . SER B 1 151 ? 43.074 16.804 23.706 1.00 76.00 151 SER B CA 1
ATOM 2490 C C . SER B 1 151 ? 44.272 15.913 23.374 1.00 74.75 151 SER B C 1
ATOM 2491 O O . SER B 1 151 ? 44.870 16.030 22.306 1.00 74.40 151 SER B O 1
ATOM 2494 N N . VAL B 1 159 ? 47.788 13.447 44.107 1.00 60.06 159 VAL B N 1
ATOM 2495 C CA . VAL B 1 159 ? 47.822 14.541 45.073 1.00 60.48 159 VAL B CA 1
ATOM 2496 C C . VAL B 1 159 ? 47.039 14.161 46.333 1.00 61.10 159 VAL B C 1
ATOM 2497 O O . VAL B 1 159 ? 46.283 14.970 46.871 1.00 63.55 159 VAL B O 1
ATOM 2501 N N . LYS B 1 160 ? 47.195 12.920 46.786 1.00 62.16 160 LYS B N 1
ATOM 2502 C CA . LYS B 1 160 ? 46.492 12.468 47.991 1.00 61.19 160 LYS B CA 1
ATOM 2503 C C . LYS B 1 160 ? 47.123 13.147 49.216 1.00 60.14 160 LYS B C 1
ATOM 2504 O O . LYS B 1 160 ? 48.334 13.058 49.445 1.00 59.84 160 LYS B O 1
ATOM 2510 N N . MET B 1 161 ? 46.297 13.850 49.983 1.00 58.44 161 MET B N 1
ATOM 2511 C CA . MET B 1 161 ? 46.776 1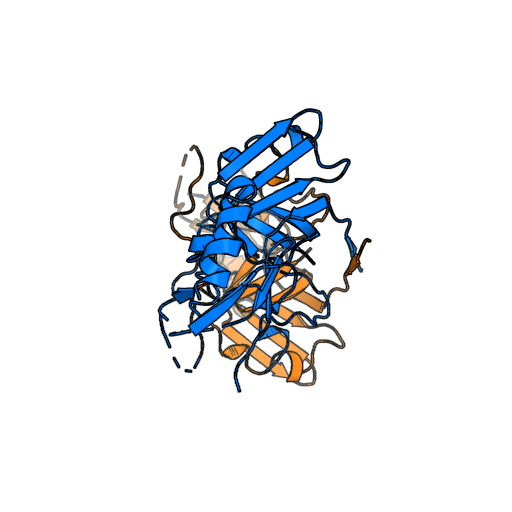4.552 51.168 1.00 57.06 161 MET B CA 1
ATOM 2512 C C . MET B 1 161 ? 46.378 13.878 52.476 1.00 56.52 161 MET B C 1
ATOM 2513 O O . MET B 1 161 ? 45.305 13.268 52.563 1.00 55.38 161 MET B O 1
ATOM 2518 N N . THR B 1 162 ? 47.257 13.966 53.477 1.00 56.17 162 THR B N 1
ATOM 2519 C CA . THR B 1 162 ? 46.966 13.396 54.796 1.00 58.16 162 THR B CA 1
ATOM 2520 C C . THR B 1 162 ? 46.067 14.349 55.587 1.00 56.35 162 THR B C 1
ATOM 2521 O O . THR B 1 162 ? 46.245 15.578 55.547 1.00 56.78 162 THR B O 1
ATOM 2525 N N . VAL B 1 163 ? 45.110 13.784 56.315 1.00 54.03 163 VAL B N 1
ATOM 2526 C CA . VAL B 1 163 ? 44.182 14.602 57.087 1.00 53.97 163 VAL B CA 1
ATOM 2527 C C . VAL B 1 163 ? 44.392 14.524 58.599 1.00 51.74 163 VAL B C 1
ATOM 2528 O O . VAL B 1 163 ? 44.354 13.440 59.183 1.00 51.94 163 VAL B O 1
ATOM 2532 N N . GLU B 1 164 ? 44.639 15.684 59.215 1.00 52.77 164 GLU B N 1
ATOM 2533 C CA . GLU B 1 164 ? 44.843 15.781 60.665 1.00 53.97 164 GLU B CA 1
ATOM 2534 C C . GLU B 1 164 ? 43.831 16.719 61.324 1.00 53.13 164 GLU B C 1
ATOM 2535 O O . GLU B 1 164 ? 43.483 17.757 60.764 1.00 53.72 164 GLU B O 1
ATOM 2541 N N . PHE B 1 165 ? 43.364 16.345 62.515 1.00 52.51 165 PHE B N 1
ATOM 2542 C CA . PHE B 1 165 ? 42.410 17.166 63.265 1.00 52.22 165 PHE B CA 1
ATOM 2543 C C . PHE B 1 165 ? 43.118 17.707 64.517 1.00 50.66 165 PHE B C 1
ATOM 2544 O O . PHE B 1 165 ? 43.868 16.971 65.167 1.00 49.68 165 PHE B O 1
ATOM 2552 N N . THR B 1 166 ? 42.901 18.987 64.840 1.00 48.27 166 THR B N 1
ATOM 2553 C CA . THR B 1 166 ? 43.478 19.572 66.048 1.00 47.86 166 THR B CA 1
ATOM 2554 C C . THR B 1 166 ? 42.697 18.925 67.183 1.00 46.72 166 THR B C 1
ATOM 2555 O O . THR B 1 166 ? 41.663 18.312 66.941 1.00 44.38 166 THR B O 1
ATOM 2559 N N . GLU B 1 167 ? 43.166 19.065 68.417 1.00 47.82 167 GLU B N 1
ATOM 2560 C CA . GLU B 1 167 ? 42.479 18.447 69.550 1.00 48.39 167 GLU B CA 1
ATOM 2561 C C . GLU B 1 167 ? 41.039 18.941 69.706 1.00 47.56 167 GLU B C 1
ATOM 2562 O O . GLU B 1 167 ? 40.133 18.143 69.969 1.00 47.75 167 GLU B O 1
ATOM 2568 N N . GLN B 1 168 ? 40.835 20.245 69.512 1.00 49.12 168 GLN B N 1
ATOM 2569 C CA . GLN B 1 168 ? 39.507 20.841 69.580 1.00 49.90 168 GLN B CA 1
ATOM 2570 C C . GLN B 1 168 ? 38.637 20.237 68.478 1.00 50.60 168 GLN B C 1
ATOM 2571 O O . GLN B 1 168 ? 37.448 20.016 68.671 1.00 51.23 168 GLN B O 1
ATOM 2577 N N . ALA B 1 169 ? 39.241 19.966 67.325 1.00 49.90 169 ALA B N 1
ATOM 2578 C CA . ALA B 1 169 ? 38.523 19.371 66.207 1.00 49.50 169 ALA B CA 1
ATOM 2579 C C . ALA B 1 169 ? 38.142 17.938 66.543 1.00 50.27 169 ALA B C 1
ATOM 2580 O O . ALA B 1 169 ? 36.980 17.562 66.416 1.00 50.64 169 ALA B O 1
ATOM 2582 N N . LYS B 1 170 ? 39.114 17.149 66.998 1.00 50.73 170 LYS B N 1
ATOM 2583 C CA . LYS B 1 170 ? 38.858 15.757 67.353 1.00 51.02 170 LYS B CA 1
ATOM 2584 C C . LYS B 1 170 ? 37.661 15.657 68.296 1.00 50.93 170 LYS B C 1
ATOM 2585 O O . LYS B 1 170 ? 36.843 14.739 68.181 1.00 52.51 170 LYS B O 1
ATOM 2591 N N . SER B 1 171 ? 37.532 16.647 69.177 1.00 49.29 171 SER B N 1
ATOM 2592 C CA . SER B 1 171 ? 36.447 16.710 70.155 1.00 48.77 171 SER B CA 1
ATOM 2593 C C . SER B 1 171 ? 35.099 17.043 69.501 1.00 49.44 171 SER B C 1
ATOM 2594 O O . SER B 1 171 ? 34.092 16.363 69.761 1.00 48.13 171 SER B O 1
ATOM 2597 N N . ALA B 1 172 ? 35.095 18.084 68.658 1.00 47.85 172 ALA B N 1
ATOM 2598 C CA . ALA B 1 172 ? 33.895 18.535 67.943 1.00 47.41 172 ALA B CA 1
ATOM 2599 C C . ALA B 1 172 ? 33.329 17.464 67.008 1.00 47.47 172 ALA B C 1
ATOM 2600 O O . ALA B 1 172 ? 32.119 17.288 66.926 1.00 48.40 172 ALA B O 1
ATOM 2602 N N . VAL B 1 173 ? 34.211 16.758 66.306 1.00 48.47 173 VAL B N 1
ATOM 2603 C CA . VAL B 1 173 ? 33.809 15.692 65.392 1.00 48.09 173 VAL B CA 1
ATOM 2604 C C . VAL B 1 173 ? 33.190 14.543 66.199 1.00 50.71 173 VAL B C 1
ATOM 2605 O O . VAL B 1 173 ? 32.162 13.988 65.813 1.00 51.40 173 VAL B O 1
ATOM 2609 N N . LYS B 1 174 ? 33.806 14.230 67.339 1.00 55.49 174 LYS B N 1
ATOM 2610 C CA . LYS B 1 174 ? 33.359 13.153 68.227 1.00 59.85 174 LYS B CA 1
ATOM 2611 C C . LYS B 1 174 ? 31.934 13.358 68.734 1.00 60.52 174 LYS B C 1
ATOM 2612 O O . LYS B 1 174 ? 31.161 12.403 68.833 1.00 60.14 174 LYS B O 1
ATOM 2618 N N . LYS B 1 175 ? 31.606 14.604 69.065 1.00 59.52 175 LYS B N 1
ATOM 2619 C CA . LYS B 1 175 ? 30.282 14.957 69.573 1.00 60.26 175 LYS B CA 1
ATOM 2620 C C . LYS B 1 175 ? 29.198 14.749 68.510 1.00 60.50 175 LYS B C 1
ATOM 2621 O O . LYS B 1 175 ? 28.062 14.391 68.828 1.00 60.97 175 LYS B O 1
ATOM 2627 N N . ARG B 1 176 ? 29.571 14.947 67.249 1.00 60.49 176 ARG B N 1
ATOM 2628 C CA . ARG B 1 176 ? 28.658 14.784 66.128 1.00 59.99 176 ARG B CA 1
ATOM 2629 C C . ARG B 1 176 ? 28.634 13.362 65.555 1.00 60.73 176 ARG B C 1
ATOM 2630 O O . ARG B 1 176 ? 27.790 13.041 64.715 1.00 61.61 176 ARG B O 1
ATOM 2638 N N . GLU B 1 177 ? 29.564 12.520 65.997 1.00 62.17 177 GLU B N 1
ATOM 2639 C CA . GLU B 1 177 ? 29.647 11.139 65.519 1.00 64.21 177 GLU B CA 1
ATOM 2640 C C . GLU B 1 177 ? 28.401 10.341 65.934 1.00 65.94 177 GLU B C 1
ATOM 2641 O O . GLU B 1 177 ? 28.132 9.262 65.399 1.00 64.67 177 GLU B O 1
ATOM 2647 N N . GLU B 1 178 ? 27.649 10.892 66.888 1.00 67.72 178 GLU B N 1
ATOM 2648 C CA . GLU B 1 178 ? 26.420 10.279 67.390 1.00 69.25 178 GLU B CA 1
ATOM 2649 C C . GLU B 1 178 ? 25.271 10.479 66.405 1.00 66.83 178 GLU B C 1
ATOM 2650 O O . GLU B 1 178 ? 24.567 9.532 66.061 1.00 66.98 178 GLU B O 1
ATOM 2656 N N . LYS B 1 179 ? 25.089 11.721 65.964 1.00 65.16 179 LYS B N 1
ATOM 2657 C CA . LYS B 1 179 ? 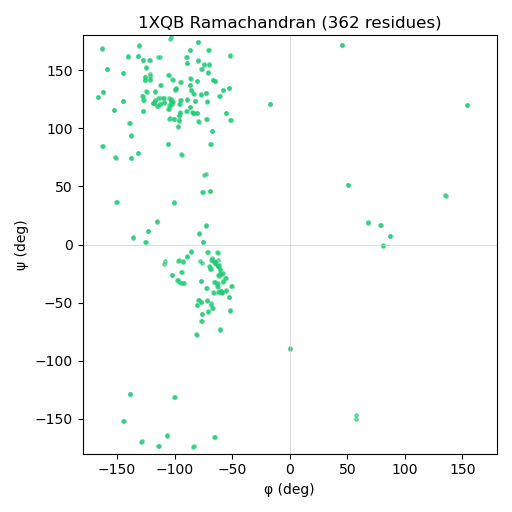24.040 12.076 65.007 1.00 62.86 179 LYS B CA 1
ATOM 2658 C C . LYS B 1 179 ? 24.433 11.630 63.597 1.00 62.69 179 LYS B C 1
ATOM 2659 O O . LYS B 1 179 ? 23.746 10.818 62.971 1.00 62.52 179 LYS B O 1
ATOM 2665 N N . ARG B 1 180 ? 25.554 12.160 63.114 1.00 62.03 180 ARG B N 1
ATOM 2666 C CA . ARG B 1 180 ? 26.056 11.836 61.785 1.00 60.70 180 ARG B CA 1
ATOM 2667 C C . ARG B 1 180 ? 27.272 10.910 61.872 1.00 60.82 180 ARG B C 1
ATOM 2668 O O . ARG B 1 180 ? 28.413 11.373 61.901 1.00 60.07 180 ARG B O 1
ATOM 2676 N N . PRO B 1 181 ? 27.039 9.584 61.936 1.00 59.67 181 PRO B N 1
ATOM 2677 C CA . PRO B 1 181 ? 28.143 8.624 62.018 1.00 59.85 181 PRO B CA 1
ATOM 2678 C C . PRO B 1 181 ? 28.992 8.642 60.747 1.00 58.91 181 PRO B C 1
ATOM 2679 O O . PRO B 1 181 ? 28.464 8.755 59.635 1.00 59.60 181 PRO B O 1
ATOM 2683 N N . HIS B 1 182 ? 30.306 8.528 60.942 1.00 56.97 182 HIS B N 1
ATOM 2684 C CA . HIS B 1 182 ? 31.310 8.545 59.876 1.00 53.29 182 HIS B CA 1
ATOM 2685 C C . HIS B 1 182 ? 31.611 9.952 59.386 1.00 52.05 182 HIS B C 1
ATOM 2686 O O . HIS B 1 182 ? 32.209 10.131 58.326 1.00 51.53 182 HIS B O 1
ATOM 2693 N N . LEU B 1 183 ? 31.224 10.942 60.187 1.00 50.24 183 LEU B N 1
ATOM 2694 C CA . LEU B 1 183 ? 31.450 12.342 59.869 1.00 48.93 183 LEU B CA 1
ATOM 2695 C C . LEU B 1 183 ? 32.941 12.620 59.769 1.00 49.17 183 LEU B C 1
ATOM 2696 O O . LEU B 1 183 ? 33.364 13.530 59.048 1.00 49.53 183 LEU B O 1
ATOM 2701 N N . SER B 1 184 ? 33.733 11.824 60.480 1.00 49.23 184 SER B N 1
ATOM 2702 C CA . SER B 1 184 ? 35.177 11.984 60.486 1.00 48.82 184 SER B CA 1
ATOM 2703 C C . SER B 1 184 ? 35.774 11.569 59.142 1.00 48.83 184 SER B C 1
ATOM 2704 O O . SER B 1 184 ? 36.414 12.381 58.471 1.00 49.53 184 SER B O 1
ATOM 2707 N N . ARG B 1 185 ? 35.547 10.319 58.732 1.00 50.69 185 ARG B N 1
ATOM 2708 C CA . ARG B 1 185 ? 36.074 9.841 57.448 1.00 50.64 185 ARG B CA 1
ATOM 2709 C C . ARG B 1 185 ? 35.397 10.540 56.266 1.00 50.37 185 ARG B C 1
ATOM 2710 O O . ARG B 1 185 ? 35.876 10.453 55.142 1.00 50.56 185 ARG B O 1
ATOM 2718 N N . PHE B 1 186 ? 34.283 11.232 56.525 1.00 49.27 186 PHE B N 1
ATOM 2719 C CA . PHE B 1 186 ? 33.579 11.955 55.473 1.00 47.79 186 PHE B CA 1
ATOM 2720 C C . PHE B 1 186 ? 34.498 13.080 55.014 1.00 48.07 186 PHE B C 1
ATOM 2721 O O . PHE B 1 186 ? 34.296 13.685 53.965 1.00 47.29 186 PHE B O 1
ATOM 2729 N N . ILE B 1 187 ? 35.519 13.352 55.814 1.00 49.75 187 ILE B N 1
ATOM 2730 C CA . ILE B 1 187 ? 36.492 14.350 55.436 1.00 52.68 187 ILE B CA 1
ATOM 2731 C C . ILE B 1 187 ? 37.685 13.674 54.712 1.00 53.04 187 ILE B C 1
ATOM 2732 O O . ILE B 1 187 ? 38.712 13.293 55.302 1.00 51.01 187 ILE B O 1
ATOM 2737 N N . ARG B 1 188 ? 37.382 13.364 53.451 1.00 54.00 188 ARG B N 1
ATOM 2738 C CA . ARG B 1 188 ? 38.265 12.772 52.457 1.00 53.10 188 ARG B CA 1
ATOM 2739 C C . ARG B 1 188 ? 38.142 13.796 51.336 1.00 55.28 188 ARG B C 1
ATOM 2740 O O . ARG B 1 188 ? 38.626 13.576 50.219 1.00 54.79 188 ARG B O 1
ATOM 2748 N N . GLN B 1 189 ? 37.364 14.844 51.624 1.00 57.43 189 GLN B N 1
ATOM 2749 C CA . GLN B 1 189 ? 37.100 15.948 50.720 1.00 59.82 189 GLN B CA 1
ATOM 2750 C C . GLN B 1 189 ? 38.298 16.850 50.833 1.00 60.07 189 GLN B C 1
ATOM 2751 O O . GLN B 1 189 ? 38.888 17.237 49.832 1.00 62.02 189 GLN B O 1
ATOM 2757 N N . VAL B 1 190 ? 38.630 17.207 52.071 1.00 59.05 190 VAL B N 1
ATOM 2758 C CA . VAL B 1 190 ? 39.776 18.067 52.350 1.00 58.02 190 VAL B CA 1
ATOM 2759 C C . VAL B 1 190 ? 41.035 17.334 51.858 1.00 57.53 190 VAL B C 1
ATOM 2760 O O . VAL B 1 190 ? 42.068 17.947 51.576 1.00 56.19 190 VAL B O 1
ATOM 2764 N N . LEU B 1 191 ? 40.890 16.025 51.665 1.00 54.42 191 LEU B N 1
ATOM 2765 C CA . LEU B 1 191 ? 41.958 15.161 51.178 1.00 52.79 191 LEU B CA 1
ATOM 2766 C C . LEU B 1 191 ? 42.223 15.394 49.677 1.00 52.22 191 LEU B C 1
ATOM 2767 O O . LEU B 1 191 ? 42.882 14.582 49.025 1.00 53.45 191 LEU B O 1
ATOM 2772 N N . GLU B 1 192 ? 41.719 16.518 49.153 1.00 53.28 192 GLU B N 1
ATOM 2773 C CA . GLU B 1 192 ? 41.863 16.934 47.743 1.00 52.38 192 GLU B CA 1
ATOM 2774 C C . GLU B 1 192 ? 41.845 18.487 47.731 1.00 54.49 192 GLU B C 1
ATOM 2775 O O . GLU B 1 192 ? 42.886 19.143 47.820 1.00 55.45 192 GLU B O 1
ATOM 2781 N N . ASP B 1 206 ? 47.037 33.690 56.644 1.00 74.45 206 ASP B N 1
ATOM 2782 C CA . ASP B 1 206 ? 47.830 32.476 56.504 1.00 72.78 206 ASP B CA 1
ATOM 2783 C C . ASP B 1 206 ? 47.085 31.409 55.693 1.00 72.51 206 ASP B C 1
ATOM 2784 O O . ASP B 1 206 ? 47.226 31.354 54.466 1.00 74.06 206 ASP B O 1
ATOM 2789 N N . ARG B 1 207 ? 46.301 30.566 56.369 1.00 72.24 207 ARG B N 1
ATOM 2790 C CA . ARG B 1 207 ? 45.541 29.504 55.699 1.00 71.37 207 ARG B CA 1
ATOM 2791 C C . ARG B 1 207 ? 44.406 28.944 56.557 1.00 71.77 207 ARG B C 1
ATOM 2792 O O . ARG B 1 207 ? 44.574 27.932 57.249 1.00 71.46 207 ARG B O 1
ATOM 2800 N N . ILE B 1 208 ? 43.255 29.613 56.515 1.00 69.66 208 ILE B N 1
ATOM 2801 C CA . ILE B 1 208 ? 42.077 29.179 57.264 1.00 67.66 208 ILE B CA 1
ATOM 2802 C C . ILE B 1 208 ? 40.861 29.188 56.329 1.00 64.89 208 ILE B C 1
ATOM 2803 O O . ILE B 1 208 ? 40.054 30.121 56.335 1.00 63.56 208 ILE B O 1
ATOM 2808 N N . TYR B 1 209 ? 40.770 28.143 55.507 1.00 62.78 209 TYR B N 1
ATOM 2809 C CA . TYR B 1 209 ? 39.694 27.974 54.532 1.00 60.92 209 TYR B CA 1
ATOM 2810 C C . TYR B 1 209 ? 38.439 27.442 55.193 1.00 60.94 209 TYR B C 1
ATOM 2811 O O . TYR B 1 209 ? 38.505 26.832 56.255 1.00 61.08 209 TYR B O 1
ATOM 2820 N N . GLY B 1 210 ? 37.299 27.654 54.541 1.00 60.97 210 GLY B N 1
ATOM 2821 C CA . GLY B 1 210 ? 36.033 27.183 55.072 1.00 59.81 210 GLY B CA 1
ATOM 2822 C C . GLY B 1 210 ? 35.252 26.325 54.089 1.00 57.66 210 GLY B C 1
ATOM 2823 O O . GLY B 1 210 ? 35.272 26.568 52.878 1.00 57.80 210 GLY B O 1
ATOM 2824 N N . MET B 1 211 ? 34.601 25.288 54.608 1.00 57.52 211 MET B N 1
ATOM 2825 C CA . MET B 1 211 ? 33.789 24.403 53.785 1.00 57.30 211 MET B CA 1
ATOM 2826 C C . MET B 1 211 ? 32.558 23.897 54.517 1.00 58.06 211 MET B C 1
ATOM 2827 O O . MET B 1 211 ? 32.662 23.254 55.560 1.00 58.56 211 MET B O 1
ATOM 2832 N N . SER B 1 212 ? 31.395 24.151 53.926 1.00 57.60 212 SER B N 1
ATOM 2833 C CA . SER B 1 212 ? 30.128 23.735 54.507 1.00 56.40 212 SER B CA 1
ATOM 2834 C C . SER B 1 212 ? 29.752 22.315 54.117 1.00 54.60 212 SER B C 1
ATOM 2835 O O . SER B 1 212 ? 29.595 22.009 52.942 1.00 54.67 212 SER B O 1
ATOM 2838 N N . LEU B 1 213 ? 29.644 21.447 55.109 1.00 52.06 213 LEU B N 1
ATOM 2839 C CA . LEU B 1 213 ? 29.243 20.066 54.894 1.00 50.68 213 LEU B CA 1
ATOM 2840 C C . LEU B 1 213 ? 28.083 19.868 55.859 1.00 51.25 213 LEU B C 1
ATOM 2841 O O . LEU B 1 213 ? 28.225 20.124 57.052 1.00 52.20 213 LEU B O 1
ATOM 2846 N N . TYR B 1 214 ? 26.927 19.452 55.344 1.00 50.75 214 TYR B N 1
AT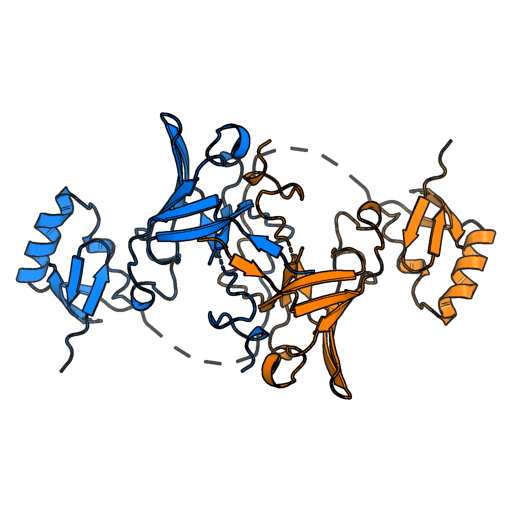OM 2847 C CA . TYR B 1 214 ? 25.729 19.278 56.170 1.00 48.90 214 TYR B CA 1
ATOM 2848 C C . TYR B 1 214 ? 25.396 20.607 56.871 1.00 50.08 214 TYR B C 1
ATOM 2849 O O . TYR B 1 214 ? 25.666 21.694 56.352 1.00 49.07 214 TYR B O 1
ATOM 2858 N N . GLU B 1 215 ? 24.856 20.502 58.079 1.00 52.60 215 GLU B N 1
ATOM 2859 C CA . GLU B 1 215 ? 24.644 21.666 58.946 1.00 54.00 215 GLU B CA 1
ATOM 2860 C C . GLU B 1 215 ? 25.913 22.332 59.470 1.00 53.30 215 GLU B C 1
ATOM 2861 O O . GLU B 1 215 ? 25.855 23.428 60.010 1.00 53.55 215 GLU B O 1
ATOM 2867 N N . PHE B 1 216 ? 27.051 21.660 59.296 1.00 53.81 216 PHE B N 1
ATOM 2868 C CA . PHE B 1 216 ? 28.356 22.132 59.765 1.00 54.12 216 PHE B CA 1
ATOM 2869 C C . PHE B 1 216 ? 29.124 23.062 58.827 1.00 57.81 216 PHE B C 1
ATOM 2870 O O . PHE B 1 216 ? 28.783 23.216 57.655 1.00 59.78 216 PHE B O 1
ATOM 2878 N N . ASN B 1 217 ? 30.170 23.673 59.377 1.00 61.05 217 ASN B N 1
ATOM 2879 C CA . ASN B 1 217 ? 31.060 24.578 58.654 1.00 63.20 217 ASN B CA 1
ATOM 2880 C C . ASN B 1 217 ? 32.464 24.209 59.131 1.00 58.11 217 ASN B C 1
ATOM 2881 O O . ASN B 1 217 ? 32.914 24.698 60.162 1.00 57.59 217 ASN B O 1
ATOM 2886 N N . VAL B 1 218 ? 33.135 23.327 58.393 1.00 51.67 218 VAL B N 1
ATOM 2887 C CA . VAL B 1 218 ? 34.477 22.847 58.743 1.00 46.87 218 VAL B CA 1
ATOM 2888 C C . VAL B 1 218 ? 35.634 23.754 58.305 1.00 45.70 218 VAL B C 1
ATOM 2889 O O . VAL B 1 218 ? 35.918 23.889 57.112 1.00 45.01 218 VAL B O 1
ATOM 2893 N N . LYS B 1 219 ? 36.331 24.339 59.276 1.00 47.08 219 LYS B N 1
ATOM 2894 C CA . LYS B 1 219 ? 37.450 25.231 58.971 1.00 47.73 219 LYS B CA 1
ATOM 2895 C C . LYS B 1 219 ? 38.823 24.559 59.098 1.00 47.11 219 LYS B C 1
ATOM 2896 O O . LYS B 1 219 ? 39.101 23.860 60.070 1.00 45.15 219 LYS B O 1
ATOM 2902 N N . TRP B 1 220 ? 39.674 24.782 58.100 1.00 48.65 220 TRP B N 1
ATOM 2903 C CA . TRP B 1 220 ? 41.010 24.202 58.080 1.00 51.38 220 TRP B CA 1
ATOM 2904 C C . TRP B 1 220 ? 42.020 25.159 57.442 1.00 49.75 220 TRP B C 1
ATOM 2905 O O . TRP B 1 220 ? 43.193 24.818 57.258 1.00 49.86 220 TRP B O 1
ATOM 2916 N N . ALA B 1 224 ? 49.228 17.891 53.515 1.00 62.67 224 ALA B N 1
ATOM 2917 C CA . ALA B 1 224 ? 48.668 17.733 54.857 1.00 61.28 224 ALA B CA 1
ATOM 2918 C C . ALA B 1 224 ? 48.018 19.007 55.417 1.00 61.16 224 ALA B C 1
ATOM 2919 O O . ALA B 1 224 ? 48.671 20.046 55.557 1.00 62.31 224 ALA B O 1
ATOM 2921 N N . GLY B 1 225 ? 46.730 18.913 55.738 1.00 60.21 225 GLY B N 1
ATOM 2922 C CA . GLY B 1 225 ? 46.006 20.050 56.289 1.00 57.43 225 GLY B CA 1
ATOM 2923 C C . GLY B 1 225 ? 45.420 19.745 57.662 1.00 57.71 225 GLY B C 1
ATOM 2924 O O . GLY B 1 225 ? 45.056 18.594 57.944 1.00 58.46 225 GLY B O 1
ATOM 2925 N N . THR B 1 226 ? 45.365 20.753 58.531 1.00 56.30 226 THR B N 1
ATOM 2926 C CA . THR B 1 226 ? 44.814 20.562 59.873 1.00 53.70 226 THR B CA 1
ATOM 2927 C C . THR B 1 226 ? 43.434 21.180 59.966 1.00 54.76 226 THR B C 1
ATOM 2928 O O . THR B 1 226 ? 43.254 22.339 59.616 1.00 55.94 226 THR B O 1
ATOM 2932 N N . VAL B 1 227 ? 42.446 20.402 60.381 1.00 53.10 227 VAL B N 1
ATOM 2933 C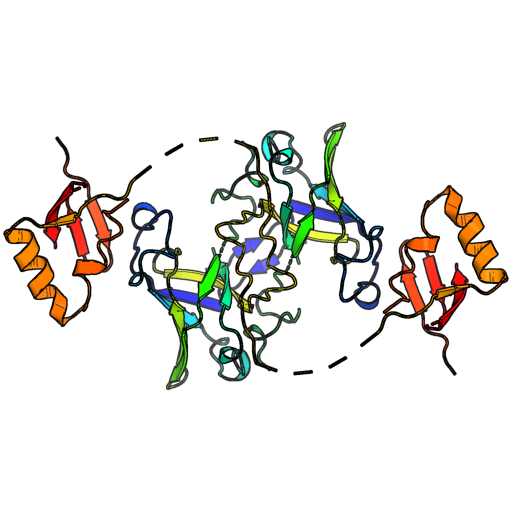 CA . VAL B 1 227 ? 41.106 20.958 60.533 1.00 52.92 227 VAL B CA 1
ATOM 2934 C C . VAL B 1 227 ? 40.958 21.506 61.964 1.00 56.98 227 VAL B C 1
ATOM 2935 O O . VAL B 1 227 ? 41.219 20.813 62.954 1.00 56.07 227 VAL B O 1
ATOM 2939 N N . ASN B 1 228 ? 40.591 22.782 62.044 1.00 59.86 228 ASN B N 1
ATOM 2940 C CA . ASN B 1 228 ? 40.456 23.471 63.308 1.00 63.22 228 ASN B CA 1
ATOM 2941 C C . ASN B 1 228 ? 39.178 23.257 64.084 1.00 66.22 228 ASN B C 1
ATOM 2942 O O . ASN B 1 228 ? 39.176 22.496 65.048 1.00 66.74 228 ASN B O 1
ATOM 2947 N N . CYS B 1 229 ? 38.095 23.919 63.685 1.00 68.58 229 CYS B N 1
ATOM 2948 C CA . CYS B 1 229 ? 36.848 23.780 64.429 1.00 70.49 229 CYS B CA 1
ATOM 2949 C C . CYS B 1 229 ? 35.614 23.403 63.624 1.00 69.82 229 CYS B C 1
ATOM 2950 O O . CYS B 1 229 ? 35.285 24.050 62.631 1.00 72.08 229 CYS B O 1
ATOM 2953 N N . VAL B 1 230 ? 34.939 22.350 64.080 1.00 70.58 230 VAL B N 1
ATOM 2954 C CA . VAL B 1 230 ? 33.710 21.872 63.463 1.00 71.08 230 VAL B CA 1
ATOM 2955 C C . VAL B 1 230 ? 32.573 22.544 64.251 1.00 74.97 230 VAL B C 1
ATOM 2956 O O . VAL B 1 230 ? 32.510 22.424 65.479 1.00 74.28 230 VAL B O 1
ATOM 2960 N N . GLU B 1 231 ? 31.693 23.261 63.554 1.00 78.95 231 GLU B N 1
ATOM 2961 C CA . GLU B 1 231 ? 30.592 23.966 64.214 1.00 82.87 231 GLU B CA 1
ATOM 2962 C C . GLU B 1 231 ? 29.320 24.163 63.367 1.00 83.73 231 GLU B C 1
ATOM 2963 O O . GLU B 1 231 ? 28.242 24.445 63.948 1.00 83.14 231 GLU B O 1
#

InterPro domains:
  IPR023368 Uncharacterised protein family UPF0066, conserved site [PS01318] (87-98)
  IPR023370 TrmO-like, N-terminal domain [PF01980] (22-143)
  IPR023370 TrmO-like, N-terminal domain [PS51668] (6-147)
  IPR023370 TrmO-like, N-terminal domain [TIGR00104] (1-149)
  IPR023370 TrmO-like, N-terminal domain [cd09281] (8-138)
  IPR036413 YaeB-like superfamily [SSF118196] (1-229)
  IPR036414 YaeB, N-terminal domain superfamily [G3DSA:2.40.30.70] (1-141)
  IPR040372 YaeB-like [PTHR12818] (4-235)
  IPR041369 TrmO, C-terminal [PF18389] (159-236)

Nearest PDB structures (foldseek):
  1xqb-assembly1_B  TM=1.005E+00  e=6.625E-37  Haemophilus influenzae
  7bu1-assembly1_B  TM=8.851E-01  e=4.295E-17  Pseudomonas aeruginosa
  7btu-assembly1_B  TM=8.801E-01  e=2.693E-17  Pseudomonas aeruginosa
  7btz-assembly1_B  TM=8.803E-01  e=6.850E-17  Pseudomonas aeruginosa
  7btu-assembly1_A  TM=8.708E-01  e=1.301E-16  Pseudomonas aeruginosa

Foldseek 3Di:
DDDDFDFQWWKAWQAADLLQFAPDQVVLFQRWMKIKTDPPCLDCVNCPCVVVAQKKDWFWQVDPVLDQDQPDPGSTHFMWTFDDFDDDPSITIGTTTGTGDHGTTGTRDMGGDDCPVHDDPVDDDPAFQDPAEDPQRVVQQVVCCVVVPPSPVSPSRVRSVAWDWGGTHPWIWIECYYIYDID/DDDDFDFQWWKAWQAADLLQFAPDQVVLFQRWIKIKTDPPCLDCVNCPCVVVAQKKDWFWQVDPVLDQDQPDPGSTHFMWTFDDFDDDPSITIGTTTGTGDHGTTGTRDMGGDDCPVHDDPVDDDPAFQDPAEDPQAVVQQVVCCVVVPPSPVSPSRVRSVAWDWGGTHPWIWIECYYIYHID